Protein 8YV5 (pdb70)

Radius of gyration: 22.37 Å; Cα contacts (8 Å, |Δi|>4): 573; chains: 2; bounding box: 40×61×60 Å

Organism: Geoglobus acetivorans (NCBI:txid565033)

InterPro domains:
  IPR011009 Protein kinase-like domain superfamily [SSF56112] (13-121)

Nearest PDB structures (foldseek):
  3en9-assembly1_A  TM=6.739E-01  e=1.133E-07  Methanocaldococcus jannaschii
  8up5-assembly1_B  TM=6.578E-01  e=1.241E-05  Methanocaldococcus jannaschii
  5gz9-assembly1_A  TM=7.332E-01  e=8.021E-03  Mus musculus
  4z7h-assembly1_A  TM=7.637E-01  e=9.525E-03  Homo sapiens
  5gza-assembly1_A  TM=6.901E-01  e=1.198E-02  Danio rerio

Structure (mmCIF, N/CA/C/O backbone):
data_8YV5
#
_entry.id   8YV5
#
_cell.length_a   146.920
_cell.length_b   146.920
_cell.length_c   146.920
_cell.angle_alpha   90.00
_cell.angle_beta   90.00
_cell.angle_gamma   90.00
#
_symmetry.space_group_name_H-M   'I 21 3'
#
loop_
_entity.id
_entity.type
_entity.pdbx_description
1 polymer 'Putative serine/threonine protein kinase'
2 non-polymer GLYCEROL
3 non-polymer "ADENOSINE-5'-TRIPHOSPHATE"
4 non-polymer 'CHLORIDE ION'
5 water water
#
loop_
_atom_site.group_PDB
_atom_site.id
_atom_site.type_symbol
_atom_site.label_atom_id
_atom_site.label_alt_id
_atom_site.label_comp_id
_atom_site.label_asym_id
_atom_site.label_entity_id
_atom_site.label_seq_id
_atom_site.pdbx_PDB_ins_code
_atom_site.Cartn_x
_atom_site.Cartn_y
_atom_site.Cartn_z
_atom_site.occupancy
_atom_site.B_iso_or_equiv
_atom_site.auth_seq_id
_atom_site.auth_comp_id
_atom_site.auth_asym_id
_atom_site.auth_atom_id
_atom_site.pdbx_PDB_model_num
ATOM 1 N N . GLY A 1 3 ? 32.062 -21.352 3.675 1.00 75.58 3 GLY B N 1
ATOM 2 C CA . GLY A 1 3 ? 32.523 -22.564 4.334 1.00 78.91 3 GLY B CA 1
ATOM 3 C C . GLY A 1 3 ? 31.471 -23.663 4.372 1.00 77.68 3 GLY B C 1
ATOM 4 O O . GLY A 1 3 ? 30.668 -23.740 5.306 1.00 80.90 3 GLY B O 1
ATOM 5 N N . ARG A 1 4 ? 31.451 -24.502 3.341 1.00 67.60 4 ARG B N 1
ATOM 6 C CA . ARG A 1 4 ? 30.448 -25.548 3.199 1.00 54.29 4 ARG B CA 1
ATOM 7 C C . ARG A 1 4 ? 31.019 -26.886 3.682 1.00 46.69 4 ARG B C 1
ATOM 8 O O . ARG A 1 4 ? 32.229 -27.097 3.717 1.00 54.09 4 ARG B O 1
ATOM 16 N N . HIS A 1 5 ? 30.123 -27.796 4.053 1.00 53.25 5 HIS B N 1
ATOM 17 C CA . HIS A 1 5 ? 30.529 -29.099 4.553 1.00 50.85 5 HIS B CA 1
ATOM 18 C C . HIS A 1 5 ? 30.534 -30.178 3.476 1.00 43.80 5 HIS B C 1
ATOM 19 O O . HIS A 1 5 ? 30.951 -31.312 3.746 1.00 37.64 5 HIS B O 1
ATOM 26 N N . SER A 1 6 ? 30.110 -29.852 2.263 1.00 38.44 6 SER B N 1
ATOM 27 C CA . SER A 1 6 ? 29.836 -30.876 1.270 1.00 35.19 6 SER B CA 1
ATOM 28 C C . SER A 1 6 ? 29.893 -30.256 -0.117 1.00 37.66 6 SER B C 1
ATOM 29 O O . SER A 1 6 ? 29.905 -29.037 -0.272 1.00 39.42 6 SER B O 1
ATOM 32 N N . VAL A 1 7 ? 29.953 -31.120 -1.125 1.00 36.45 7 VAL B N 1
ATOM 33 C CA . VAL A 1 7 ? 29.686 -30.753 -2.512 1.00 37.37 7 VAL B CA 1
ATOM 34 C C . VAL A 1 7 ? 28.453 -31.535 -2.937 1.00 39.32 7 VAL B C 1
ATOM 35 O O . VAL A 1 7 ? 28.377 -32.751 -2.693 1.00 32.33 7 VAL B O 1
ATOM 39 N N . VAL A 1 8 ? 27.486 -30.852 -3.559 1.00 30.34 8 VAL B N 1
ATOM 40 C CA . VAL A 1 8 ? 26.282 -31.502 -4.058 1.00 28.07 8 VAL B CA 1
ATOM 41 C C . VAL A 1 8 ? 26.356 -31.520 -5.573 1.00 34.88 8 VAL B C 1
ATOM 42 O O . VAL A 1 8 ? 26.621 -30.489 -6.207 1.00 32.98 8 VAL B O 1
ATOM 46 N N . ARG A 1 9 ? 26.193 -32.702 -6.149 1.00 30.62 9 ARG B N 1
ATOM 47 C CA . ARG A 1 9 ? 26.121 -32.828 -7.598 1.00 31.58 9 ARG B CA 1
ATOM 48 C C . ARG A 1 9 ? 24.807 -33.506 -7.958 1.00 28.78 9 ARG B C 1
ATOM 49 O O . ARG A 1 9 ? 24.103 -34.052 -7.095 1.00 28.93 9 ARG B O 1
ATOM 57 N N . VAL A 1 10 ? 24.456 -33.455 -9.244 1.00 34.45 10 VAL B N 1
ATOM 58 C CA . VAL A 1 10 ? 23.181 -33.985 -9.707 1.00 35.02 10 VAL B CA 1
ATOM 59 C C . VAL A 1 10 ? 23.459 -35.000 -10.811 1.00 37.00 10 VAL B C 1
ATOM 60 O O . VAL A 1 10 ? 24.178 -34.702 -11.771 1.00 32.16 10 VAL B O 1
ATOM 64 N N . GLU A 1 11 ? 22.878 -36.187 -10.679 1.00 30.27 11 GLU B N 1
ATOM 65 C CA . GLU A 1 11 ? 22.912 -37.224 -11.712 1.00 39.80 11 GLU B CA 1
ATOM 66 C C . GLU A 1 11 ? 21.483 -37.714 -11.896 1.00 35.43 11 GLU B C 1
ATOM 67 O O . GLU A 1 11 ? 20.860 -38.144 -10.933 1.00 36.26 11 GLU B O 1
ATOM 73 N N . GLY A 1 12 ? 20.932 -37.550 -13.086 1.00 37.42 12 GLY B N 1
ATOM 74 C CA . GLY A 1 12 ? 19.537 -37.926 -13.292 1.00 41.99 12 GLY B CA 1
ATOM 75 C C . GLY A 1 12 ? 18.610 -37.132 -12.389 1.00 36.18 12 GLY B C 1
ATOM 76 O O . GLY A 1 12 ? 18.709 -35.903 -12.285 1.00 38.00 12 GLY B O 1
ATOM 77 N N . ASP A 1 13 ? 17.704 -37.819 -11.699 1.00 34.03 13 ASP B N 1
ATOM 78 C CA . ASP A 1 13 ? 16.809 -37.144 -10.759 1.00 32.94 13 ASP B CA 1
ATOM 79 C C . ASP A 1 13 ? 17.308 -37.171 -9.322 1.00 36.67 13 ASP B C 1
ATOM 80 O O . ASP A 1 13 ? 16.509 -36.993 -8.393 1.00 34.54 13 ASP B O 1
ATOM 85 N N . ARG A 1 14 ? 18.607 -37.392 -9.108 1.00 30.81 14 ARG B N 1
ATOM 86 C CA . ARG A 1 14 ? 19.145 -37.530 -7.769 1.00 29.57 14 ARG B CA 1
ATOM 87 C C . ARG A 1 14 ? 20.096 -36.399 -7.415 1.00 31.20 14 ARG B C 1
ATOM 88 O O . ARG A 1 14 ? 20.972 -36.035 -8.202 1.00 30.99 14 ARG B O 1
ATOM 96 N N . ALA A 1 15 ? 19.959 -35.892 -6.194 1.00 28.19 15 ALA B N 1
ATOM 97 C CA . ALA A 1 15 ? 20.978 -35.019 -5.639 1.00 29.83 15 ALA B CA 1
ATOM 98 C C . ALA A 1 15 ? 21.924 -35.923 -4.858 1.00 28.46 15 ALA B C 1
ATOM 99 O O . ALA A 1 15 ? 21.477 -36.737 -4.038 1.00 29.33 15 ALA B O 1
ATOM 101 N N . ILE A 1 16 ? 23.208 -35.795 -5.114 1.00 31.10 16 ILE B N 1
ATOM 102 C CA . ILE A 1 16 ? 24.212 -36.599 -4.429 1.00 27.82 16 ILE B CA 1
ATOM 103 C C . ILE A 1 16 ? 25.062 -35.640 -3.620 1.00 30.42 16 ILE B C 1
ATOM 104 O O . ILE A 1 16 ? 25.826 -34.860 -4.192 1.00 28.31 16 ILE B O 1
ATOM 109 N N . LYS A 1 17 ? 24.969 -35.735 -2.295 1.00 29.33 17 LYS B N 1
ATOM 110 C CA . LYS A 1 17 ? 25.683 -34.844 -1.396 1.00 27.32 17 LYS B CA 1
ATOM 111 C C . LYS A 1 17 ? 26.891 -35.584 -0.852 1.00 33.01 17 LYS B C 1
ATOM 112 O O . LYS A 1 17 ? 26.727 -36.600 -0.173 1.00 30.19 17 LYS B O 1
ATOM 118 N N . GLN A 1 18 ? 28.102 -35.096 -1.176 1.00 30.77 18 GLN B N 1
ATOM 119 C CA . GLN A 1 18 ? 29.335 -35.745 -0.735 1.00 31.39 18 GLN B CA 1
ATOM 120 C C . G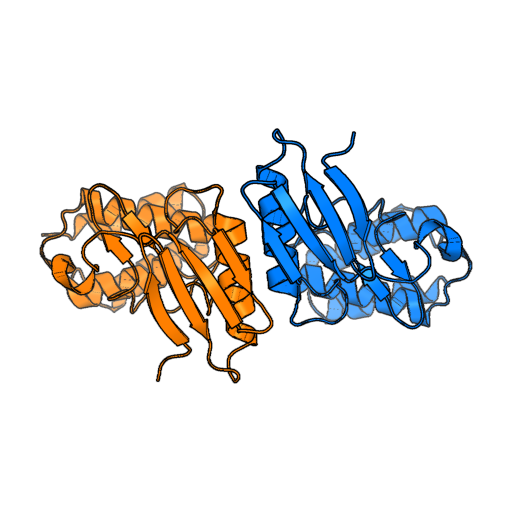LN A 1 18 ? 30.027 -34.862 0.302 1.00 32.23 18 GLN B C 1
ATOM 121 O O . GLN A 1 18 ? 30.569 -33.800 -0.042 1.00 33.01 18 GLN B O 1
ATOM 127 N N . PHE A 1 19 ? 30.094 -35.340 1.548 1.00 33.61 19 PHE B N 1
ATOM 128 C CA . PHE A 1 19 ? 30.699 -34.567 2.635 1.00 33.22 19 PHE B CA 1
ATOM 129 C C . PHE A 1 19 ? 32.221 -34.606 2.575 1.00 41.19 19 PHE B C 1
ATOM 130 O O . PHE A 1 19 ? 32.830 -35.631 2.243 1.00 35.00 19 PHE B O 1
ATOM 138 N N . PHE A 1 20 ? 32.846 -33.482 2.908 1.00 34.14 20 PHE B N 1
ATOM 139 C CA . PHE A 1 20 ? 34.291 -33.492 3.060 1.00 38.42 20 PHE B CA 1
ATOM 140 C C . PHE A 1 20 ? 34.656 -34.381 4.240 1.00 38.95 20 PHE B C 1
ATOM 141 O O . PHE A 1 20 ? 33.843 -34.565 5.153 1.00 36.11 20 PHE B O 1
ATOM 149 N N . PRO A 1 21 ? 35.848 -34.983 4.213 1.00 42.28 21 PRO B N 1
ATOM 150 C CA . PRO A 1 21 ? 36.221 -35.953 5.258 1.00 39.67 21 PRO B CA 1
ATOM 151 C C . PRO A 1 21 ? 36.219 -35.378 6.668 1.00 40.92 21 PRO B C 1
ATOM 152 O O . PRO A 1 21 ? 35.977 -36.125 7.624 1.00 42.02 21 PRO B O 1
ATOM 156 N N . ALA A 1 22 ? 36.458 -34.073 6.829 1.00 43.68 22 ALA B N 1
ATOM 157 C CA . ALA A 1 22 ? 36.405 -33.474 8.159 1.00 42.82 22 ALA B CA 1
ATOM 158 C C . ALA A 1 22 ? 34.993 -33.454 8.726 1.00 46.71 22 ALA B C 1
ATOM 159 O O . ALA A 1 22 ? 34.840 -33.194 9.928 1.00 38.03 22 ALA B O 1
ATOM 161 N N . TYR A 1 23 ? 33.965 -33.726 7.908 1.00 34.51 23 TYR B N 1
ATOM 162 C CA . TYR A 1 23 ? 32.582 -33.632 8.366 1.00 36.77 23 TYR B CA 1
ATOM 163 C C . TYR A 1 23 ? 31.848 -34.964 8.294 1.00 34.30 23 TYR B C 1
ATOM 164 O O . TYR A 1 23 ? 30.623 -35.015 8.111 1.00 34.10 23 TYR B O 1
ATOM 173 N N . ARG A 1 24 ? 32.573 -36.050 8.543 1.00 33.53 24 ARG B N 1
ATOM 174 C CA . ARG A 1 24 ? 31.939 -37.352 8.717 1.00 34.76 24 ARG B CA 1
ATOM 175 C C . ARG A 1 24 ? 30.845 -37.302 9.770 1.00 34.97 24 ARG B C 1
ATOM 176 O O . ARG A 1 24 ? 29.830 -37.988 9.649 1.00 32.79 24 ARG B O 1
ATOM 184 N N . TYR A 1 25 ? 31.058 -36.530 10.837 1.00 32.72 25 TYR B N 1
ATOM 185 C CA . TYR A 1 25 ? 30.049 -36.410 11.887 1.00 36.96 25 TYR B CA 1
ATOM 186 C C . TYR A 1 25 ? 28.724 -35.938 11.309 1.00 41.48 25 TYR B C 1
ATOM 187 O O . TYR A 1 25 ? 27.648 -36.434 11.666 1.00 37.54 25 TYR B O 1
ATOM 196 N N . ASN A 1 26 ? 28.784 -34.957 10.415 1.00 36.40 26 ASN B N 1
ATOM 197 C CA . ASN A 1 26 ? 27.585 -34.372 9.842 1.00 32.31 26 ASN B CA 1
ATOM 198 C C . ASN A 1 26 ? 26.953 -35.262 8.794 1.00 34.70 26 ASN B C 1
ATOM 199 O O . ASN A 1 26 ? 25.721 -35.224 8.595 1.00 33.10 26 ASN B O 1
ATOM 204 N N . PHE A 1 27 ? 27.782 -36.014 8.073 1.00 30.44 27 PHE B N 1
ATOM 205 C CA . PHE A 1 27 ? 27.239 -37.020 7.169 1.00 33.63 27 PHE B CA 1
ATOM 206 C C . PHE A 1 27 ? 26.202 -37.876 7.887 1.00 28.65 27 PHE B C 1
ATOM 207 O O . PHE A 1 27 ? 25.106 -38.112 7.377 1.00 28.21 27 PHE B O 1
ATOM 215 N N . TRP A 1 28 ? 26.552 -38.388 9.071 1.00 29.18 28 TRP B N 1
ATOM 216 C CA . TRP A 1 28 ? 25.648 -39.290 9.787 1.00 28.81 28 TRP B CA 1
ATOM 217 C C . TRP A 1 28 ? 24.401 -38.585 10.297 1.00 27.69 28 TRP B C 1
ATOM 218 O O . TRP A 1 28 ? 23.344 -39.205 10.399 1.00 31.47 28 TRP B O 1
ATOM 229 N N . LYS A 1 29 ? 24.498 -37.316 10.657 1.00 30.07 29 LYS B N 1
ATOM 230 C CA . LYS A 1 29 ? 23.275 -36.633 11.097 1.00 35.13 29 LYS B CA 1
ATOM 231 C C . LYS A 1 29 ? 22.349 -36.361 9.915 1.00 35.04 29 LYS B C 1
ATOM 232 O O . LYS A 1 29 ? 21.111 -36.489 10.030 1.00 35.27 29 LYS B O 1
ATOM 238 N N . GLU A 1 30 ? 22.917 -35.991 8.761 1.00 30.13 30 GLU B N 1
ATOM 239 C CA . GLU A 1 30 ? 22.094 -35.875 7.557 1.00 28.41 30 GLU B CA 1
ATOM 240 C C . GLU A 1 30 ? 21.371 -37.188 7.251 1.00 30.75 30 GLU B C 1
ATOM 241 O O . GLU A 1 30 ? 20.141 -37.215 7.105 1.00 28.18 30 GLU B O 1
ATOM 247 N N . ALA A 1 31 ? 22.125 -38.287 7.178 1.00 29.14 31 ALA B N 1
ATOM 248 C CA . ALA A 1 31 ? 21.542 -39.612 6.945 1.00 31.22 31 ALA B CA 1
ATOM 249 C C . ALA A 1 31 ? 20.488 -39.956 7.983 1.00 32.71 31 ALA B C 1
ATOM 250 O O . ALA A 1 31 ? 19.397 -40.442 7.639 1.00 29.89 31 ALA B O 1
ATOM 252 N N . GLY A 1 32 ? 20.802 -39.723 9.263 1.00 27.72 32 GLY B N 1
ATOM 253 C CA . GLY A 1 32 ? 19.886 -40.118 10.327 1.00 29.70 32 GLY B CA 1
ATOM 254 C C . GLY A 1 32 ? 18.566 -39.357 10.288 1.00 33.36 32 GLY B C 1
ATOM 255 O O . GLY A 1 32 ? 17.483 -39.950 10.380 1.00 30.32 32 GLY B O 1
ATOM 256 N N . PHE A 1 33 ? 18.633 -38.027 10.206 1.00 31.73 33 PHE B N 1
ATOM 257 C CA . PHE A 1 33 ? 17.392 -37.251 10.283 1.00 33.40 33 PHE B CA 1
ATOM 258 C C . PHE A 1 33 ? 16.566 -37.384 9.008 1.00 28.73 33 PHE B C 1
ATOM 259 O O . PHE A 1 33 ? 15.331 -37.414 9.072 1.00 31.33 33 PHE B O 1
ATOM 267 N N . LEU A 1 34 ? 17.213 -37.466 7.835 1.00 25.82 34 LEU B N 1
ATOM 268 C CA . LEU A 1 34 ? 16.430 -37.764 6.632 1.00 27.26 34 LEU B CA 1
ATOM 269 C C . LEU A 1 34 ? 15.705 -39.099 6.789 1.00 28.01 34 LEU B C 1
ATOM 270 O O . LEU A 1 34 ? 14.539 -39.232 6.409 1.00 28.58 34 LEU B O 1
ATOM 275 N N . SER A 1 35 ? 16.389 -40.114 7.321 1.00 31.03 35 SER B N 1
ATOM 276 C CA . SER A 1 35 ? 15.741 -41.412 7.529 1.00 28.18 35 SER B CA 1
ATOM 277 C C . SER A 1 35 ? 14.542 -41.290 8.457 1.00 27.72 35 SER B C 1
ATOM 278 O O . SER A 1 35 ? 13.468 -41.856 8.186 1.00 31.30 35 SER B O 1
ATOM 281 N N . LEU A 1 36 ? 14.716 -40.584 9.578 1.00 25.82 36 LEU B N 1
ATOM 282 C CA . LEU A 1 36 ? 13.638 -40.491 10.559 1.00 29.73 36 LEU B CA 1
ATOM 283 C C . LEU A 1 36 ? 12.472 -39.676 10.034 1.00 30.40 36 LEU B C 1
ATOM 284 O O . LEU A 1 36 ? 11.384 -39.725 10.619 1.00 35.73 36 LEU B O 1
ATOM 289 N N . LEU A 1 37 ? 12.671 -38.932 8.965 1.00 27.66 37 LEU B N 1
ATOM 290 C CA . LEU A 1 37 ? 11.619 -38.071 8.428 1.00 27.16 37 LEU B CA 1
ATOM 291 C C . LEU A 1 37 ? 10.983 -38.623 7.157 1.00 29.99 37 LEU B C 1
ATOM 292 O O . LEU A 1 37 ? 10.063 -37.977 6.605 1.00 32.82 37 LEU B O 1
ATOM 297 N N . GLN A 1 38 ? 11.402 -39.811 6.694 1.00 27.35 38 GLN B N 1
ATOM 298 C CA . GLN A 1 38 ? 10.837 -40.386 5.472 1.00 28.64 38 GLN B CA 1
ATOM 299 C C . GLN A 1 38 ? 9.344 -40.650 5.597 1.00 34.07 38 GLN B C 1
ATOM 300 O O . GLN A 1 38 ? 8.638 -40.712 4.572 1.00 29.88 38 GLN B O 1
ATOM 306 N N . GLU A 1 39 ? 8.834 -40.813 6.817 1.00 31.65 39 GLU B N 1
ATOM 307 C CA . GLU A 1 39 ? 7.390 -40.987 6.910 1.00 34.82 39 GLU B CA 1
ATOM 308 C C . GLU A 1 39 ? 6.621 -39.711 6.595 1.00 38.14 39 GLU B C 1
ATOM 309 O O . GLU A 1 39 ? 5.404 -39.785 6.455 1.00 36.53 39 GLU B O 1
ATOM 315 N N . PHE A 1 40 ? 7.286 -38.560 6.449 1.00 31.01 40 PHE B N 1
ATOM 316 C CA . PHE A 1 40 ? 6.620 -37.304 6.145 1.00 35.25 40 PHE B CA 1
ATOM 317 C C . PHE A 1 40 ? 6.944 -36.838 4.734 1.00 33.53 40 PHE B C 1
ATOM 318 O O . PHE A 1 40 ? 7.915 -37.271 4.121 1.00 33.50 40 PHE B O 1
ATOM 326 N N . ASP A 1 41 ? 6.133 -35.936 4.204 1.00 33.23 41 ASP B N 1
ATOM 327 C CA . ASP A 1 41 ? 6.322 -35.572 2.803 1.00 35.05 41 ASP B CA 1
ATOM 328 C C . ASP A 1 41 ? 7.176 -34.327 2.592 1.00 37.23 41 ASP B C 1
ATOM 329 O O . ASP A 1 41 ? 7.405 -33.930 1.437 1.00 35.16 41 ASP B O 1
ATOM 334 N N . PHE A 1 42 ? 7.707 -33.733 3.647 1.00 32.19 42 PHE B N 1
ATOM 335 C CA . PHE A 1 42 ? 8.431 -32.476 3.524 1.00 31.28 42 PHE B CA 1
ATOM 336 C C . PHE A 1 42 ? 9.959 -32.645 3.561 1.00 30.42 42 PHE B C 1
ATOM 337 O O . PHE A 1 42 ? 10.669 -31.652 3.752 1.00 29.51 42 PHE B O 1
ATOM 345 N N . VAL A 1 43 ? 10.488 -33.852 3.297 1.00 28.98 43 VAL B N 1
ATOM 346 C CA . VAL A 1 43 ? 11.931 -34.030 3.101 1.00 23.67 43 VAL B CA 1
ATOM 347 C C . VAL A 1 43 ? 12.147 -34.827 1.818 1.00 27.00 43 VAL B C 1
ATOM 348 O O . VAL A 1 43 ? 11.244 -35.548 1.360 1.00 26.50 43 VAL B O 1
ATOM 352 N N . PRO A 1 44 ? 13.337 -34.740 1.209 1.00 23.74 44 PRO B N 1
ATOM 353 C CA . PRO A 1 44 ? 13.621 -35.603 0.040 1.00 24.66 44 PRO B CA 1
ATOM 354 C C . PRO A 1 44 ? 13.556 -37.081 0.384 1.00 28.94 44 PRO B C 1
ATOM 355 O O . PRO A 1 44 ? 13.874 -37.482 1.501 1.00 27.99 44 PRO B O 1
ATOM 359 N N . ARG A 1 45 ? 13.131 -37.896 -0.588 1.00 31.04 45 ARG B N 1
ATOM 360 C CA . ARG A 1 45 ? 13.274 -39.349 -0.441 1.00 29.68 45 ARG B CA 1
ATOM 361 C C . ARG A 1 45 ? 14.761 -39.665 -0.337 1.00 29.00 45 ARG B C 1
ATOM 362 O O . ARG A 1 45 ? 15.574 -39.140 -1.094 1.00 28.28 45 ARG B O 1
ATOM 370 N N . LEU A 1 46 ? 15.126 -40.553 0.590 1.00 25.15 46 LEU B N 1
ATOM 371 C CA . LEU A 1 46 ? 16.509 -40.979 0.748 1.00 27.25 46 LEU B CA 1
ATOM 372 C C . LEU A 1 46 ? 16.685 -42.293 -0.008 1.00 28.80 46 LEU B C 1
ATOM 373 O O . LEU A 1 46 ? 15.869 -43.203 0.146 1.00 27.72 46 LEU B O 1
ATOM 378 N N . TYR A 1 47 ? 17.700 -42.368 -0.869 1.00 27.51 47 TYR B N 1
ATOM 379 C CA . TYR A 1 47 ? 17.901 -43.553 -1.702 1.00 28.17 47 TYR B CA 1
ATOM 380 C C . TYR A 1 47 ? 19.061 -44.424 -1.254 1.00 31.94 47 TYR B C 1
ATOM 381 O O . TYR A 1 47 ? 18.967 -45.656 -1.330 1.00 30.53 47 TYR B O 1
ATOM 390 N N . SER A 1 48 ? 20.171 -43.823 -0.852 1.00 28.80 48 SER B N 1
ATOM 391 C CA . SER A 1 48 ? 21.322 -44.654 -0.497 1.00 29.17 48 SER B CA 1
ATOM 392 C C . SER A 1 48 ? 22.302 -43.832 0.302 1.00 34.68 48 SER B C 1
ATOM 393 O O . SER A 1 48 ? 22.331 -42.600 0.211 1.00 31.59 48 SER B O 1
ATOM 396 N N . ILE A 1 49 ? 23.093 -44.529 1.119 1.00 29.95 49 ILE B N 1
ATOM 397 C CA . ILE A 1 49 ? 24.218 -43.917 1.789 1.00 31.37 49 ILE B CA 1
ATOM 398 C C . ILE A 1 49 ? 25.471 -44.721 1.444 1.00 43.31 49 ILE B C 1
A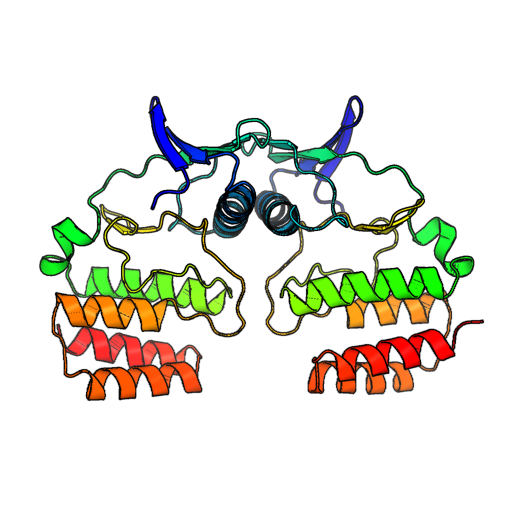TOM 399 O O . ILE A 1 49 ? 25.410 -45.920 1.154 1.00 40.05 49 ILE B O 1
ATOM 404 N N . ASN A 1 50 ? 26.606 -44.037 1.401 1.00 33.98 50 ASN B N 1
ATOM 405 C CA . ASN A 1 50 ? 27.879 -44.700 1.144 1.00 32.63 50 ASN B CA 1
ATOM 406 C C . ASN A 1 50 ? 28.837 -44.095 2.145 1.00 30.57 50 ASN B C 1
ATOM 407 O O . ASN A 1 50 ? 29.428 -43.036 1.902 1.00 35.44 50 ASN B O 1
ATOM 412 N N . PRO A 1 51 ? 29.005 -44.737 3.299 1.00 34.41 51 PRO B N 1
ATOM 413 C CA . PRO A 1 51 ? 29.897 -44.186 4.333 1.00 27.23 51 PRO B CA 1
ATOM 414 C C . PRO A 1 51 ? 31.357 -44.085 3.904 1.00 31.43 51 PRO B C 1
ATOM 415 O O . PRO A 1 51 ? 32.070 -43.207 4.407 1.00 35.67 51 PRO B O 1
ATOM 419 N N . GLU A 1 52 ? 31.844 -44.964 3.019 1.00 32.51 52 GLU B N 1
ATOM 420 C CA . GLU A 1 52 ? 33.242 -44.869 2.607 1.00 33.25 52 GLU B CA 1
ATOM 421 C C . GLU A 1 52 ? 33.474 -43.594 1.798 1.00 39.73 52 GLU B C 1
ATOM 422 O O . GLU A 1 52 ? 34.522 -42.946 1.929 1.00 40.24 52 GLU B O 1
ATOM 425 N N . LYS A 1 53 ? 32.494 -43.205 0.988 1.00 34.50 53 LYS B N 1
ATOM 426 C CA . LYS A 1 53 ? 32.581 -41.983 0.205 1.00 36.44 53 LYS B CA 1
ATOM 427 C C . LYS A 1 53 ? 31.947 -40.767 0.885 1.00 34.59 53 LYS B C 1
ATOM 428 O O . LYS A 1 53 ? 31.996 -39.672 0.311 1.00 39.57 53 LYS B O 1
ATOM 434 N N . LEU A 1 54 ? 31.372 -40.927 2.072 1.00 30.52 54 LEU B N 1
ATOM 435 C CA . LEU A 1 54 ? 30.568 -39.897 2.741 1.00 25.41 54 LEU B CA 1
ATOM 436 C C . LEU A 1 54 ? 29.540 -39.276 1.782 1.00 31.86 54 LEU B C 1
ATOM 437 O O . LEU A 1 54 ? 29.308 -38.058 1.779 1.00 32.29 54 LEU B O 1
ATOM 442 N N . GLU A 1 55 ? 28.856 -40.137 1.027 1.00 29.63 55 GLU B N 1
ATOM 443 C CA . GLU A 1 55 ? 27.851 -39.722 0.043 1.00 32.25 55 GLU B CA 1
ATOM 444 C C . GLU A 1 55 ? 26.446 -40.125 0.441 1.00 31.34 55 GLU B C 1
ATOM 445 O O . GLU A 1 55 ? 26.200 -41.282 0.803 1.00 28.79 55 GLU B O 1
ATOM 451 N N . ILE A 1 56 ? 25.514 -39.188 0.301 1.00 30.69 56 ILE B N 1
ATOM 452 C CA . ILE A 1 56 ? 24.085 -39.456 0.445 1.00 27.48 56 ILE B CA 1
ATOM 453 C C . ILE A 1 56 ? 23.411 -39.197 -0.894 1.00 30.43 56 ILE B C 1
ATOM 454 O O . ILE A 1 56 ? 23.624 -38.136 -1.491 1.00 28.33 56 ILE B O 1
ATOM 459 N N . GLU A 1 57 ? 22.655 -40.183 -1.400 1.00 26.61 57 GLU B N 1
ATOM 460 C CA . GLU A 1 57 ? 21.891 -39.998 -2.640 1.00 27.43 57 GLU B CA 1
ATOM 461 C C . GLU A 1 57 ? 20.419 -39.852 -2.279 1.00 28.29 57 GLU B C 1
ATOM 462 O O . GLU A 1 57 ? 19.865 -40.652 -1.493 1.00 27.22 57 GLU B O 1
ATOM 468 N N . MET A 1 58 ? 19.802 -38.796 -2.786 1.00 27.98 58 MET B N 1
ATOM 469 C CA . MET A 1 58 ? 18.440 -38.497 -2.395 1.00 27.17 58 MET B CA 1
ATOM 470 C C . MET A 1 58 ? 17.699 -37.883 -3.580 1.00 29.43 58 MET B C 1
ATOM 471 O O . MET A 1 58 ? 18.274 -37.553 -4.605 1.00 27.02 58 MET B O 1
ATOM 476 N N . GLU A 1 59 ? 16.403 -37.712 -3.388 1.00 27.20 59 GLU B N 1
ATOM 477 C CA . GLU A 1 59 ? 15.572 -37.080 -4.404 1.00 25.71 59 GLU B CA 1
ATOM 478 C C . GLU A 1 59 ? 16.001 -35.635 -4.643 1.00 28.84 59 GLU B C 1
ATOM 479 O O . GLU A 1 59 ? 16.137 -34.855 -3.699 1.00 28.44 59 GLU B O 1
ATOM 485 N N . PHE A 1 60 ? 16.184 -35.267 -5.918 1.00 26.74 60 PHE B N 1
ATOM 486 C CA . PHE A 1 60 ? 16.310 -33.853 -6.269 1.00 29.60 60 PHE B CA 1
ATOM 487 C C . PHE A 1 60 ? 14.944 -33.162 -6.194 1.00 29.62 60 PHE B C 1
ATOM 488 O O . PHE A 1 60 ? 13.967 -33.567 -6.863 1.00 28.49 60 PHE B O 1
ATOM 496 N N . ILE A 1 61 ? 14.886 -32.086 -5.424 1.00 27.19 61 ILE B N 1
ATOM 497 C CA . ILE A 1 61 ? 13.642 -31.341 -5.251 1.00 26.74 61 ILE B CA 1
ATOM 498 C C . ILE A 1 61 ? 13.628 -30.199 -6.257 1.00 28.36 61 ILE B C 1
ATOM 499 O O . ILE A 1 61 ? 14.459 -29.293 -6.187 1.00 27.92 61 ILE B O 1
ATOM 504 N N . GLU A 1 62 ? 12.664 -30.233 -7.173 1.00 30.57 62 GLU B N 1
ATOM 505 C CA . GLU A 1 62 ? 12.435 -29.144 -8.118 1.00 29.34 62 GLU B CA 1
ATOM 506 C C . GLU A 1 62 ? 11.638 -28.048 -7.425 1.00 30.70 62 GLU B C 1
ATOM 507 O O . GLU A 1 62 ? 10.600 -28.323 -6.831 1.00 29.26 62 GLU B O 1
ATOM 513 N N . GLY A 1 63 ? 12.092 -26.804 -7.520 1.00 29.00 63 GLY B N 1
ATOM 514 C CA . GLY A 1 63 ? 11.340 -25.715 -6.927 1.00 29.40 63 GLY B CA 1
ATOM 515 C C . GLY A 1 63 ? 12.178 -24.450 -6.925 1.00 33.15 63 GLY B C 1
ATOM 516 O O . GLY A 1 63 ? 13.196 -24.366 -7.610 1.00 30.83 63 GLY B O 1
ATOM 517 N N . ARG A 1 64 ? 11.703 -23.455 -6.188 1.00 28.52 64 ARG B N 1
ATOM 518 C CA . ARG A 1 64 ? 12.457 -22.217 -6.018 1.00 31.87 64 ARG B CA 1
ATOM 519 C C . ARG A 1 64 ? 12.846 -22.124 -4.554 1.00 29.52 64 ARG B C 1
ATOM 520 O O . ARG A 1 64 ? 12.017 -22.443 -3.686 1.00 30.15 64 ARG B O 1
ATOM 528 N N . PRO A 1 65 ? 14.083 -21.755 -4.245 1.00 31.16 65 PRO B N 1
ATOM 529 C CA . PRO A 1 65 ? 14.476 -21.617 -2.841 1.00 31.31 65 PRO B CA 1
ATOM 530 C C . PRO A 1 65 ? 13.811 -20.378 -2.262 1.00 31.86 65 PRO B C 1
ATOM 531 O O . PRO A 1 65 ? 13.547 -19.398 -2.966 1.00 30.98 65 PRO B O 1
ATOM 535 N N . ILE A 1 66 ? 13.517 -20.438 -0.960 1.00 29.98 66 ILE B N 1
ATOM 536 C CA . ILE A 1 66 ? 12.704 -19.391 -0.343 1.00 32.46 66 ILE B CA 1
ATOM 537 C C . ILE A 1 66 ? 13.336 -18.020 -0.510 1.00 33.25 66 ILE B C 1
ATOM 538 O O . ILE A 1 66 ? 12.620 -17.016 -0.677 1.00 33.08 66 ILE B O 1
ATOM 543 N N . LYS A 1 67 ? 14.681 -17.945 -0.523 1.00 33.50 67 LYS B N 1
ATOM 544 C CA . LYS A 1 67 ? 15.330 -16.634 -0.634 1.00 31.87 67 LYS B CA 1
ATOM 545 C C . LYS A 1 67 ? 14.904 -15.920 -1.905 1.00 41.65 67 LYS B C 1
ATOM 546 O O . LYS A 1 67 ? 14.917 -14.681 -1.967 1.00 37.67 67 LYS B O 1
ATOM 552 N N . ASP A 1 68 ? 14.521 -16.686 -2.928 1.00 37.02 68 ASP B N 1
ATOM 553 C CA . ASP A 1 68 ? 14.161 -16.122 -4.214 1.00 34.48 68 ASP B CA 1
ATOM 554 C C . ASP A 1 68 ? 12.708 -15.702 -4.281 1.00 40.41 68 ASP B C 1
ATOM 555 O O . ASP A 1 68 ? 12.333 -15.050 -5.261 1.00 36.53 68 ASP B O 1
ATOM 560 N N . VAL A 1 69 ? 11.861 -16.090 -3.311 1.00 32.91 69 VAL B N 1
ATOM 561 C CA . VAL A 1 69 ? 10.436 -15.763 -3.440 1.00 32.39 69 VAL B CA 1
ATOM 562 C C . VAL A 1 69 ? 9.805 -15.246 -2.154 1.00 36.49 69 VAL B C 1
ATOM 563 O O . VAL A 1 69 ? 8.607 -14.968 -2.135 1.00 38.45 69 VAL B O 1
ATOM 567 N N . ILE A 1 70 ? 10.597 -15.046 -1.095 1.00 39.58 70 ILE B N 1
ATOM 568 C CA . ILE A 1 70 ? 10.023 -14.794 0.236 1.00 38.27 70 ILE B CA 1
ATOM 569 C C . ILE A 1 70 ? 9.086 -13.592 0.260 1.00 45.64 70 ILE B C 1
ATOM 570 O O . ILE A 1 70 ? 8.032 -13.630 0.914 1.00 39.64 70 ILE B O 1
ATOM 575 N N . ASN A 1 71 ? 9.439 -12.507 -0.430 1.00 42.36 71 ASN B N 1
ATOM 576 C CA . ASN A 1 71 ? 8.632 -11.296 -0.307 1.00 41.87 71 ASN B CA 1
ATOM 577 C C . ASN A 1 71 ? 7.324 -11.399 -1.064 1.00 43.96 71 ASN B C 1
ATOM 578 O O . ASN A 1 71 ? 6.452 -10.538 -0.871 1.00 48.61 71 ASN B O 1
ATOM 583 N N . GLU A 1 72 ? 7.184 -12.398 -1.948 1.00 37.79 72 GLU B N 1
ATOM 584 C CA . GLU A 1 72 ? 5.973 -12.635 -2.734 1.00 38.76 72 GLU B CA 1
ATOM 585 C C . GLU A 1 72 ? 5.102 -13.767 -2.190 1.00 45.99 72 GLU B C 1
ATOM 586 O O . GLU A 1 72 ? 4.059 -14.057 -2.781 1.00 36.62 72 GLU B O 1
ATOM 592 N N . LEU A 1 73 ? 5.546 -14.480 -1.154 1.00 38.26 73 LEU B N 1
ATOM 593 C CA . LEU A 1 73 ? 4.809 -15.636 -0.653 1.00 37.06 73 LEU B CA 1
ATOM 594 C C . LEU A 1 73 ? 3.549 -15.163 0.056 1.00 34.13 73 LEU B C 1
ATOM 595 O O . LEU A 1 73 ? 3.598 -14.216 0.848 1.00 38.48 73 LEU B O 1
ATOM 600 N N . ASN A 1 74 ? 2.426 -15.830 -0.214 1.00 32.83 74 ASN B N 1
ATOM 601 C CA . ASN A 1 74 ? 1.185 -15.449 0.446 1.00 39.10 74 ASN B CA 1
ATOM 602 C C . ASN A 1 74 ? 1.099 -16.060 1.845 1.00 36.66 74 ASN B C 1
ATOM 603 O O . ASN A 1 74 ? 1.913 -16.908 2.248 1.00 31.81 74 ASN B O 1
ATOM 608 N N . SER A 1 75 ? 0.134 -15.571 2.621 1.00 36.03 75 SER B N 1
ATOM 609 C CA . SER A 1 75 ? 0.033 -15.995 4.021 1.00 38.92 75 SER B CA 1
ATOM 610 C C . SER A 1 75 ? -0.330 -17.469 4.159 1.00 34.73 75 SER B C 1
ATOM 611 O O . SER A 1 75 ? 0.115 -18.120 5.109 1.00 31.50 75 SER B O 1
ATOM 614 N N . GLU A 1 76 ? -1.142 -18.016 3.250 1.00 31.97 76 GLU B N 1
ATOM 615 C CA . GLU A 1 76 ? -1.391 -19.464 3.264 1.00 31.57 76 GLU B CA 1
ATOM 616 C C . GLU A 1 76 ? -0.092 -20.252 3.134 1.00 32.61 76 GLU B C 1
ATOM 617 O O . GLU A 1 76 ? 0.090 -21.312 3.771 1.00 28.04 76 GLU B O 1
ATOM 623 N N . THR A 1 77 ? 0.786 -19.811 2.239 1.00 30.56 77 THR B N 1
ATOM 624 C CA . THR A 1 77 ? 2.046 -20.542 2.044 1.00 31.36 77 THR B CA 1
ATOM 625 C C . THR A 1 77 ? 2.968 -20.370 3.242 1.00 32.27 77 THR B C 1
ATOM 626 O O . THR A 1 77 ? 3.586 -21.340 3.702 1.00 31.47 77 THR B O 1
ATOM 630 N N . ILE A 1 78 ? 3.056 -19.157 3.788 1.00 30.46 78 ILE B N 1
ATOM 631 C CA . ILE A 1 78 ? 3.835 -18.981 5.013 1.00 31.72 78 ILE B CA 1
ATOM 632 C C . ILE A 1 78 ? 3.304 -19.882 6.115 1.00 30.15 78 ILE B C 1
ATOM 633 O O . ILE A 1 78 ? 4.078 -20.523 6.835 1.00 30.81 78 ILE B O 1
ATOM 638 N N . GLY A 1 79 ? 1.981 -19.958 6.250 1.00 31.05 79 GLY B N 1
ATOM 639 C CA . GLY A 1 79 ? 1.394 -20.800 7.294 1.00 33.03 79 GLY B CA 1
ATOM 640 C C . GLY A 1 79 ? 1.718 -22.275 7.124 1.00 33.07 79 GLY B C 1
ATOM 641 O O . GLY A 1 79 ? 1.959 -22.985 8.109 1.00 31.81 79 GLY B O 1
ATOM 642 N N . ARG A 1 80 ? 1.770 -22.752 5.878 1.00 31.77 80 ARG B N 1
ATOM 643 C CA . ARG A 1 80 ? 2.224 -24.129 5.651 1.00 32.16 80 ARG B CA 1
ATOM 644 C C . ARG A 1 80 ? 3.665 -24.315 6.096 1.00 35.64 80 ARG B C 1
ATOM 645 O O . ARG A 1 80 ? 4.045 -25.392 6.573 1.00 33.51 80 ARG B O 1
ATOM 653 N N . ILE A 1 81 ? 4.506 -23.299 5.893 1.00 30.23 81 ILE B N 1
ATOM 654 C CA . ILE A 1 81 ? 5.896 -23.442 6.329 1.00 34.52 81 ILE B CA 1
ATOM 655 C C . ILE A 1 81 ? 5.958 -23.450 7.843 1.00 35.09 81 ILE B C 1
ATOM 656 O O . ILE A 1 81 ? 6.688 -24.254 8.449 1.00 34.52 81 ILE B O 1
ATOM 661 N N . LEU A 1 82 ? 5.175 -22.565 8.484 1.00 29.88 82 LEU B N 1
ATOM 662 C CA . LEU A 1 82 ? 5.118 -22.567 9.938 1.00 29.49 82 LEU B CA 1
ATOM 663 C C . LEU A 1 82 ? 4.678 -23.931 10.458 1.00 32.34 82 LEU B C 1
ATOM 664 O O . LEU A 1 82 ? 5.226 -24.428 11.452 1.00 32.80 82 LEU B O 1
ATOM 669 N N . ASP A 1 83 ? 3.691 -24.557 9.781 1.00 33.31 83 ASP B N 1
ATOM 670 C CA . ASP A 1 83 ? 3.203 -25.875 10.193 1.00 35.88 83 ASP B CA 1
ATOM 671 C C . ASP A 1 83 ? 4.312 -26.922 10.123 1.00 38.18 83 ASP B C 1
ATOM 672 O O . ASP A 1 83 ? 4.394 -27.811 10.988 1.00 32.32 83 ASP B O 1
ATOM 677 N N . ILE A 1 84 ? 5.173 -26.835 9.103 1.00 33.74 84 ILE B N 1
ATOM 678 C CA . ILE A 1 84 ? 6.276 -27.797 9.019 1.00 31.95 84 ILE B CA 1
ATOM 679 C C . ILE A 1 84 ? 7.277 -27.576 10.146 1.00 33.06 84 ILE B C 1
ATOM 680 O O . ILE A 1 84 ? 7.767 -28.542 10.752 1.00 32.90 84 ILE B O 1
ATOM 685 N N . CYS A 1 85 ? 7.618 -26.315 10.443 1.00 33.56 85 CYS B N 1
ATOM 686 C CA . CYS A 1 85 ? 8.488 -26.059 11.592 1.00 34.31 85 CYS B CA 1
ATOM 687 C C . CYS A 1 85 ? 7.877 -26.619 12.870 1.00 38.19 85 CYS B C 1
ATOM 688 O O . CYS A 1 85 ? 8.591 -27.172 13.720 1.00 33.69 85 CYS B O 1
ATOM 691 N N . ARG A 1 86 ? 6.563 -26.425 13.051 1.00 36.37 86 ARG B N 1
ATOM 692 C CA . ARG A 1 86 ? 5.890 -26.951 14.239 1.00 38.60 86 ARG B CA 1
ATOM 693 C C . ARG A 1 86 ? 5.967 -28.473 14.281 1.00 38.37 86 ARG B C 1
ATOM 694 O O . ARG A 1 86 ? 6.145 -29.064 15.352 1.00 35.67 86 ARG B O 1
ATOM 702 N N . LYS A 1 87 ? 5.790 -29.121 13.129 1.00 34.96 87 LYS B N 1
ATOM 703 C CA . LYS A 1 87 ? 5.870 -30.573 13.066 1.00 34.98 87 LYS B CA 1
ATOM 704 C C . LYS A 1 87 ? 7.238 -31.053 13.553 1.00 36.29 87 LYS B C 1
ATOM 705 O O . LYS A 1 87 ? 7.336 -31.982 14.363 1.00 32.63 87 LYS B O 1
ATOM 711 N N . LEU A 1 88 ? 8.309 -30.406 13.086 1.00 33.69 88 LEU B N 1
ATOM 712 C CA . LEU A 1 88 ? 9.649 -30.748 13.563 1.00 35.12 88 LEU B CA 1
ATOM 713 C C . LEU A 1 88 ? 9.768 -30.486 15.059 1.00 38.61 88 LEU B C 1
ATOM 714 O O . LEU A 1 88 ? 10.347 -31.299 15.799 1.00 39.36 88 LEU B O 1
ATOM 719 N N . ASP A 1 89 ? 9.194 -29.372 15.535 1.00 35.24 89 ASP B N 1
ATOM 720 C CA . ASP A 1 89 ? 9.210 -29.094 16.969 1.00 36.75 89 ASP B CA 1
ATOM 721 C C . ASP A 1 89 ? 8.574 -30.236 17.743 1.00 38.10 89 ASP B C 1
ATOM 722 O O . ASP A 1 89 ? 9.131 -30.715 18.736 1.00 40.63 89 ASP B O 1
ATOM 727 N N . VAL A 1 90 ? 7.393 -30.675 17.307 1.00 35.99 90 VAL B N 1
ATOM 728 C CA . VAL A 1 90 ? 6.663 -31.701 18.047 1.00 38.50 90 VAL B CA 1
ATOM 729 C C . VAL A 1 90 ? 7.441 -33.019 17.992 1.00 38.52 90 VAL B C 1
ATOM 730 O O . VAL A 1 90 ? 7.464 -33.775 18.968 1.00 43.73 90 VAL B O 1
ATOM 734 N N . LEU A 1 91 ? 8.108 -33.300 16.867 1.00 37.98 91 LEU B N 1
ATOM 735 C CA . LEU A 1 91 ? 8.886 -34.538 16.720 1.00 36.04 91 LEU B CA 1
ATOM 736 C C . LEU A 1 91 ? 10.160 -34.534 17.560 1.00 40.49 91 LEU B C 1
ATOM 737 O O . LEU A 1 91 ? 10.743 -35.610 17.786 1.00 42.87 91 LEU B O 1
ATOM 742 N N . GLY A 1 92 ? 10.637 -33.361 17.976 1.00 40.48 92 GLY B N 1
ATOM 743 C CA . GLY A 1 92 ? 11.859 -33.278 18.767 1.00 37.82 92 GLY B CA 1
ATOM 744 C C . GLY A 1 92 ? 13.128 -33.070 17.973 1.00 39.78 92 GLY B C 1
ATOM 745 O O . GLY A 1 92 ? 14.215 -33.315 18.508 1.00 41.08 92 GLY B O 1
ATOM 746 N N . ILE A 1 93 ? 13.037 -32.641 16.712 1.00 33.17 93 ILE B N 1
ATOM 747 C CA . ILE A 1 93 ? 14.208 -32.477 15.846 1.00 38.31 93 ILE B CA 1
ATOM 748 C C . ILE A 1 93 ? 14.482 -30.994 15.673 1.00 40.46 93 ILE B C 1
ATOM 749 O O . ILE A 1 93 ? 13.664 -30.263 15.091 1.00 37.90 93 ILE B O 1
ATOM 754 N N . GLN A 1 94 ? 15.622 -30.543 16.205 1.00 34.96 94 GLN B N 1
ATOM 755 C CA . GLN A 1 94 ? 16.092 -29.171 16.024 1.00 35.98 94 GLN B CA 1
ATOM 756 C C . GLN A 1 94 ? 16.983 -29.150 14.798 1.00 39.87 94 GLN B C 1
ATOM 757 O O . GLN A 1 94 ? 18.119 -29.626 14.841 1.00 36.71 94 GLN B O 1
ATOM 763 N N . LYS A 1 95 ? 16.482 -28.643 13.676 1.00 32.46 95 LYS B N 1
ATOM 764 C CA . LYS A 1 95 ? 17.252 -28.702 12.404 1.00 33.69 95 LYS B CA 1
ATOM 765 C C . LYS A 1 95 ? 18.435 -27.738 12.451 1.00 33.45 95 LYS B C 1
ATOM 766 O O . LYS A 1 95 ? 19.438 -28.051 11.813 1.00 36.79 95 LYS B O 1
ATOM 772 N N . GLU A 1 96 ? 18.288 -26.617 13.149 1.00 35.78 96 GLU B N 1
ATOM 773 C CA . GLU A 1 96 ? 19.339 -25.568 13.263 1.00 35.21 96 GLU B CA 1
ATOM 774 C C . GLU A 1 96 ? 19.362 -24.675 12.015 1.00 37.00 96 GLU B C 1
ATOM 775 O O . GLU A 1 96 ? 18.919 -25.131 10.958 1.00 38.76 96 GLU B O 1
ATOM 781 N N . GLU A 1 97 ? 19.810 -23.430 12.166 1.00 36.64 97 GLU B N 1
ATOM 782 C CA . GLU A 1 97 ? 19.956 -22.482 11.030 1.00 43.98 97 GLU B CA 1
ATOM 783 C C . GLU A 1 97 ? 18.616 -22.188 10.338 1.00 38.18 97 GLU B C 1
ATOM 784 O O . GLU A 1 97 ? 18.642 -21.784 9.178 1.00 42.12 97 GLU B O 1
ATOM 790 N N . MET A 1 98 ? 17.507 -22.342 11.049 1.00 37.31 98 MET B N 1
ATOM 791 C CA . MET A 1 98 ? 16.173 -22.036 10.469 1.00 34.66 98 MET B CA 1
ATOM 792 C C . MET A 1 98 ? 15.998 -20.516 10.374 1.00 40.20 98 MET B C 1
ATOM 793 O O . MET A 1 98 ? 15.051 -20.084 9.715 1.00 35.19 98 MET B O 1
ATOM 798 N N . ASN A 1 99 ? 16.856 -19.745 11.041 1.00 36.91 99 ASN B N 1
ATOM 799 C CA . ASN A 1 99 ? 16.870 -18.300 10.853 1.00 41.37 99 ASN B CA 1
ATOM 800 C C . ASN A 1 99 ? 17.650 -17.889 9.616 1.00 43.17 99 ASN B C 1
ATOM 801 O O . ASN A 1 99 ? 17.596 -16.705 9.235 1.00 42.56 99 ASN B O 1
ATOM 806 N N . HIS A 1 100 ? 18.348 -18.839 8.973 1.00 37.60 100 HIS B N 1
ATOM 807 C CA . HIS A 1 100 ? 18.913 -18.632 7.639 1.00 40.94 100 HIS B CA 1
ATOM 808 C C . HIS A 1 100 ? 18.518 -19.792 6.721 1.00 39.62 100 HIS B C 1
ATOM 809 O O . HIS A 1 100 ? 19.368 -20.568 6.260 1.00 39.43 100 HIS B O 1
ATOM 816 N N . PRO A 1 101 ? 17.225 -19.930 6.432 1.00 33.99 101 PRO B N 1
ATOM 817 C CA . PRO A 1 101 ? 16.749 -21.040 5.589 1.00 31.79 101 PRO B CA 1
ATOM 818 C C . PRO A 1 101 ? 16.773 -20.720 4.100 1.00 34.03 101 PRO B C 1
ATOM 819 O O . PRO A 1 101 ? 16.184 -21.472 3.319 1.00 33.22 101 PRO B O 1
ATOM 823 N N . ASP A 1 102 ? 17.455 -19.633 3.714 1.00 35.60 102 ASP B N 1
ATOM 824 C CA . ASP A 1 102 ? 17.423 -19.078 2.358 1.00 31.07 102 ASP B CA 1
ATOM 825 C C . ASP A 1 102 ? 17.476 -20.139 1.268 1.00 29.64 102 ASP B C 1
ATOM 826 O O . ASP A 1 102 ? 16.709 -20.104 0.310 1.00 32.69 102 ASP B O 1
ATOM 831 N N . ARG A 1 103 ? 18.404 -21.095 1.402 1.00 30.25 103 ARG B N 1
ATOM 832 C CA . ARG A 1 103 ? 18.694 -22.114 0.405 1.00 34.44 103 ARG B CA 1
ATOM 833 C C . ARG A 1 103 ? 18.027 -23.442 0.699 1.00 36.78 103 ARG B C 1
ATOM 834 O O . ARG A 1 103 ? 18.124 -24.362 -0.128 1.00 34.72 103 ARG B O 1
ATOM 842 N N . HIS A 1 104 ? 17.342 -23.570 1.838 1.00 30.95 104 HIS B N 1
ATOM 843 C CA . HIS A 1 104 ? 16.994 -24.873 2.408 1.00 28.04 104 HIS B CA 1
ATOM 844 C C . HIS A 1 104 ? 15.498 -25.136 2.511 1.00 31.86 104 HIS B C 1
ATOM 845 O O . HIS A 1 104 ? 15.089 -26.194 3.015 1.00 30.59 104 HIS B O 1
ATOM 852 N N . ILE A 1 105 ? 14.673 -24.210 2.051 1.00 30.04 105 ILE B N 1
ATOM 853 C CA . ILE A 1 105 ? 13.243 -24.448 1.863 1.00 26.73 105 ILE B CA 1
ATOM 854 C C . ILE A 1 105 ? 12.967 -24.268 0.380 1.00 32.04 105 ILE B C 1
ATOM 855 O O . ILE A 1 105 ? 13.182 -23.176 -0.161 1.00 32.07 105 ILE B O 1
ATOM 860 N N . ILE A 1 106 ? 12.519 -25.332 -0.287 1.00 26.44 106 ILE B N 1
ATOM 861 C CA . ILE A 1 106 ? 12.400 -25.345 -1.742 1.00 25.04 106 ILE B CA 1
ATOM 862 C C . ILE A 1 106 ? 10.911 -25.423 -2.062 1.00 31.74 106 ILE B C 1
ATOM 863 O O . ILE A 1 106 ? 10.221 -26.320 -1.571 1.00 33.68 106 ILE B O 1
ATOM 868 N N . ILE A 1 107 ? 10.400 -24.472 -2.84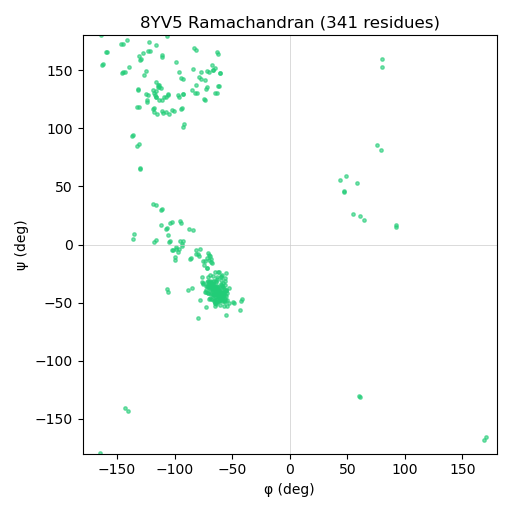6 1.00 30.10 107 ILE B N 1
ATOM 869 C CA . ILE A 1 107 ? 8.953 -24.269 -2.966 1.00 27.63 107 ILE B CA 1
ATOM 870 C C . ILE A 1 107 ? 8.488 -24.505 -4.391 1.00 30.30 107 ILE B C 1
ATOM 871 O O . ILE A 1 107 ? 9.022 -23.912 -5.346 1.00 31.31 107 ILE B O 1
ATOM 876 N N . SER A 1 108 ? 7.443 -25.315 -4.483 1.00 28.01 108 SER B N 1
ATOM 877 C CA . SER A 1 108 ? 6.782 -25.614 -5.765 1.00 28.09 108 SER B CA 1
ATOM 878 C C . SER A 1 108 ? 5.303 -25.715 -5.412 1.00 31.30 108 SER B C 1
ATOM 879 O O . SER A 1 108 ? 4.852 -24.928 -4.583 1.00 32.54 108 SER B O 1
ATOM 882 N N . ASP A 1 109 ? 4.593 -26.661 -6.005 1.00 32.87 109 ASP B N 1
ATOM 883 C CA . ASP A 1 109 ? 3.215 -26.958 -5.564 1.00 31.40 109 ASP B CA 1
ATOM 884 C C . ASP A 1 109 ? 3.365 -27.495 -4.145 1.00 36.67 109 ASP B C 1
ATOM 885 O O . ASP A 1 109 ? 2.417 -27.404 -3.370 1.00 36.32 109 ASP B O 1
ATOM 890 N N . ARG A 1 110 ? 4.550 -28.023 -3.844 1.00 31.36 110 ARG B N 1
ATOM 891 C CA . ARG A 1 110 ? 4.826 -28.564 -2.494 1.00 31.15 110 ARG B CA 1
ATOM 892 C C . ARG A 1 110 ? 5.935 -27.772 -1.799 1.00 33.11 110 ARG B C 1
ATOM 893 O O . ARG A 1 110 ? 6.568 -26.940 -2.448 1.00 28.25 110 ARG B O 1
ATOM 901 N N . ILE A 1 111 ? 6.141 -28.061 -0.522 1.00 28.71 111 ILE B N 1
ATOM 902 C CA . ILE A 1 111 ? 7.158 -27.410 0.289 1.00 28.76 111 ILE B CA 1
ATOM 903 C C . ILE A 1 111 ? 8.060 -28.493 0.858 1.00 26.40 111 ILE B C 1
ATOM 904 O O . ILE A 1 111 ? 7.589 -29.361 1.597 1.00 28.14 111 ILE B O 1
ATOM 909 N N . VAL A 1 112 ? 9.364 -28.401 0.585 1.00 25.60 112 VAL B N 1
ATOM 910 C CA . VAL A 1 112 ? 10.307 -29.433 1.036 1.00 25.05 112 VAL B CA 1
ATOM 911 C C . VAL A 1 112 ? 11.503 -28.768 1.705 1.00 31.24 112 VAL B C 1
ATOM 912 O O . VAL A 1 112 ? 12.044 -27.788 1.183 1.00 27.96 112 VAL B O 1
ATOM 916 N N . PHE A 1 113 ? 11.896 -29.287 2.873 1.00 26.50 113 PHE B N 1
ATOM 917 C CA . PHE A 1 113 ? 13.079 -28.823 3.584 1.00 29.74 113 PHE B CA 1
ATOM 918 C C . PHE A 1 113 ? 14.267 -29.706 3.220 1.00 31.84 113 PHE B C 1
ATOM 919 O O . PHE A 1 113 ? 14.137 -30.925 3.175 1.00 29.67 113 PHE B O 1
ATOM 927 N N . ILE A 1 114 ? 15.438 -29.083 3.112 1.00 29.32 114 ILE B N 1
ATOM 928 C CA . ILE A 1 114 ? 16.693 -29.840 2.843 1.00 31.45 114 ILE B CA 1
ATOM 929 C C . ILE A 1 114 ? 17.786 -29.411 3.833 1.00 31.02 114 ILE B C 1
ATOM 930 O O . ILE A 1 114 ? 17.628 -28.355 4.446 1.00 27.65 114 ILE B O 1
ATOM 935 N N . ASP A 1 115 ? 18.840 -30.217 3.972 1.00 30.01 115 ASP B N 1
ATOM 936 C CA . ASP A 1 115 ? 20.025 -29.872 4.812 1.00 35.17 115 ASP B CA 1
ATOM 937 C C . ASP A 1 115 ? 19.756 -30.104 6.302 1.00 32.14 115 ASP B C 1
ATOM 938 O O . ASP A 1 115 ? 19.483 -29.137 7.009 1.00 34.28 115 ASP B O 1
ATOM 943 N N . PHE A 1 116 ? 19.880 -31.353 6.738 1.00 29.67 116 PHE B N 1
ATOM 944 C CA . PHE A 1 116 ? 19.652 -31.697 8.159 1.00 33.77 116 PHE B CA 1
ATOM 945 C C . PHE A 1 116 ? 20.978 -32.104 8.808 1.00 33.59 116 PHE B C 1
ATOM 946 O O . PHE A 1 116 ? 20.941 -32.686 9.891 1.00 33.07 116 PHE B O 1
ATOM 954 N N . GLU A 1 117 ? 22.103 -31.775 8.175 1.00 32.40 117 GLU B N 1
ATOM 955 C CA . GLU A 1 117 ? 23.377 -32.266 8.710 1.00 34.56 117 GLU B CA 1
ATOM 956 C C . GLU A 1 117 ? 23.742 -31.602 10.026 1.00 37.79 117 GLU B C 1
ATOM 957 O O . GLU A 1 117 ? 24.662 -32.067 10.691 1.00 37.10 117 GLU B O 1
ATOM 963 N N . ARG A 1 118 ? 23.078 -30.521 10.420 1.00 38.48 118 ARG B N 1
ATOM 964 C CA . ARG A 1 118 ? 23.410 -29.910 11.732 1.00 41.06 118 ARG B CA 1
ATOM 965 C C . ARG A 1 118 ? 22.313 -30.169 12.762 1.00 38.79 118 ARG B C 1
ATOM 966 O O . ARG A 1 118 ? 22.348 -29.542 13.815 1.00 37.15 118 ARG B O 1
ATOM 974 N N . GLY A 1 119 ? 21.398 -31.087 12.470 1.00 36.49 119 GLY B N 1
ATOM 975 C CA . GLY A 1 119 ? 20.300 -31.333 13.390 1.00 36.11 119 GLY B CA 1
ATOM 976 C C . GLY A 1 119 ? 20.735 -31.948 14.705 1.00 43.06 119 GLY B C 1
ATOM 977 O O . GLY A 1 119 ? 21.742 -32.659 14.788 1.00 35.54 119 GLY B O 1
ATOM 978 N N . VAL A 1 120 ? 19.915 -31.694 15.729 1.00 40.09 120 VAL B N 1
ATOM 979 C CA . VAL A 1 120 ? 20.145 -32.247 17.090 1.00 38.42 120 VAL B CA 1
ATOM 980 C C . VAL A 1 120 ? 18.770 -32.580 17.664 1.00 45.41 120 VAL B C 1
ATOM 981 O O . VAL A 1 120 ? 17.808 -31.904 17.298 1.00 40.59 120 VAL B O 1
ATOM 985 N N . ILE A 1 121 ? 18.680 -33.598 18.508 1.00 41.62 121 ILE B N 1
ATOM 986 C CA . ILE A 1 121 ? 17.388 -33.897 19.178 1.00 39.68 121 ILE B CA 1
ATOM 987 C C . ILE A 1 121 ? 17.248 -32.947 20.368 1.00 47.06 121 ILE B C 1
ATOM 988 O O . ILE A 1 121 ? 18.249 -32.716 21.048 1.00 41.79 121 ILE B O 1
ATOM 993 N N . LYS A 1 122 ? 16.053 -32.390 20.563 1.00 42.11 122 LYS B N 1
ATOM 994 C CA . LYS A 1 122 ? 15.799 -31.468 21.694 1.00 40.23 122 LYS B CA 1
ATOM 995 C C . LYS A 1 122 ? 14.362 -31.665 22.184 1.00 44.86 122 LYS B C 1
ATOM 996 O O . LYS A 1 122 ? 13.503 -32.012 21.366 1.00 46.78 122 LYS B O 1
ATOM 1002 N N . CYS A 1 123 ? 14.127 -31.479 23.483 1.00 49.04 123 CYS B N 1
ATOM 1003 C CA . CYS A 1 123 ? 12.763 -31.612 24.057 1.00 45.45 123 CYS B CA 1
ATOM 1004 C C . CYS A 1 123 ? 11.868 -30.527 23.454 1.00 41.47 123 CYS B C 1
ATOM 1005 O O . CYS A 1 123 ? 10.727 -30.838 23.117 1.00 49.62 123 CYS B O 1
ATOM 1008 N N . ARG A 1 124 ? 12.389 -29.308 23.345 1.00 41.48 124 ARG B N 1
ATOM 1009 C CA . ARG A 1 124 ? 11.627 -28.195 22.777 1.00 45.02 124 ARG B CA 1
ATOM 1010 C C . ARG A 1 124 ? 12.488 -27.507 21.723 1.00 45.27 124 ARG B C 1
ATOM 1011 O O . ARG A 1 124 ? 13.219 -26.551 22.024 1.00 43.55 124 ARG B O 1
ATOM 1019 N N . PRO A 1 125 ? 12.452 -27.996 20.485 1.00 43.29 125 PRO B N 1
ATOM 1020 C CA . PRO A 1 125 ? 13.294 -27.432 19.421 1.00 43.76 125 PRO B CA 1
ATOM 1021 C C . PRO A 1 125 ? 12.967 -25.976 19.115 1.00 45.56 125 PRO B C 1
ATOM 1022 O O . PRO A 1 125 ? 11.927 -25.430 19.496 1.00 41.69 125 PRO B O 1
ATOM 1026 N N . SER A 1 126 ? 13.890 -25.343 18.382 1.00 41.48 126 SER B N 1
ATOM 1027 C CA . SER A 1 126 ? 13.772 -23.942 17.996 1.00 43.78 126 SER B CA 1
ATOM 1028 C C . SER A 1 126 ? 13.536 -23.749 16.493 1.00 41.08 126 SER B C 1
ATOM 1029 O O . SER A 1 126 ? 13.968 -22.753 15.915 1.00 41.88 126 SER B O 1
ATOM 1032 N N . ASN A 1 127 ? 12.866 -24.692 15.831 1.00 39.39 127 ASN B N 1
ATOM 1033 C CA . ASN A 1 127 ? 12.627 -24.519 14.400 1.00 34.01 127 ASN B CA 1
ATOM 1034 C C . ASN A 1 127 ? 11.726 -23.324 14.160 1.00 43.43 127 ASN B C 1
ATOM 1035 O O . ASN A 1 127 ? 12.046 -22.422 13.369 1.00 35.88 127 ASN B O 1
ATOM 1040 N N . LEU A 1 128 ? 10.580 -23.310 14.836 1.00 35.85 128 LEU B N 1
ATOM 1041 C CA . LEU A 1 128 ? 9.615 -22.242 14.611 1.00 39.22 128 LEU B CA 1
ATOM 1042 C C . LEU A 1 128 ? 10.165 -20.900 15.094 1.00 41.29 128 LEU B C 1
ATOM 1043 O O . LEU A 1 128 ? 10.046 -19.874 14.398 1.00 41.36 128 LEU B O 1
ATOM 1048 N N . THR A 1 129 ? 10.789 -20.884 16.277 1.00 42.39 129 THR B N 1
ATOM 1049 C CA . THR A 1 129 ? 11.298 -19.624 16.816 1.00 39.05 129 THR B CA 1
ATOM 1050 C C . THR A 1 129 ? 12.447 -19.064 15.971 1.00 43.72 129 THR B C 1
ATOM 1051 O O . THR A 1 129 ? 12.541 -17.845 15.785 1.00 42.59 129 THR B O 1
ATOM 1055 N N . GLN A 1 130 ? 13.330 -19.923 15.444 1.00 35.73 130 GLN B N 1
ATOM 1056 C CA . GLN A 1 130 ? 14.343 -19.428 14.503 1.00 37.08 130 GLN B CA 1
ATOM 1057 C C . GLN A 1 130 ? 13.715 -18.931 13.205 1.00 36.82 130 GLN B C 1
ATOM 1058 O O . GLN A 1 130 ? 14.121 -17.886 12.669 1.00 37.06 130 GLN B O 1
ATOM 1064 N N . PHE A 1 131 ? 12.760 -19.676 12.664 1.00 33.67 131 PHE B N 1
ATOM 1065 C CA . PHE A 1 131 ? 12.186 -19.270 11.382 1.00 37.15 131 PHE B CA 1
ATOM 1066 C C . PHE A 1 131 ? 11.418 -17.962 11.513 1.00 34.27 131 PHE B C 1
ATOM 1067 O O . PHE A 1 131 ? 11.417 -17.144 10.590 1.00 37.86 131 PHE B O 1
ATOM 1075 N N . ALA A 1 132 ? 10.760 -17.753 12.656 1.00 35.61 132 ALA B N 1
ATOM 1076 C CA . ALA A 1 132 ? 10.067 -16.493 12.903 1.00 39.10 132 ALA B CA 1
ATOM 1077 C C . ALA A 1 132 ? 11.012 -15.294 12.802 1.00 35.46 132 ALA B C 1
ATOM 1078 O O . ALA A 1 132 ? 10.633 -14.238 12.285 1.00 35.80 132 ALA B O 1
ATOM 1080 N N . VAL A 1 133 ? 12.247 -15.440 13.282 1.00 41.07 133 VAL B N 1
ATOM 1081 C CA . VAL A 1 133 ? 13.233 -14.358 13.180 1.00 40.24 133 VAL B CA 1
ATOM 1082 C C . VAL A 1 133 ? 13.591 -14.075 11.722 1.00 45.35 133 VAL B C 1
ATOM 1083 O O . VAL A 1 133 ? 13.682 -12.914 11.305 1.00 42.36 133 VAL B O 1
ATOM 1087 N N . TYR A 1 134 ? 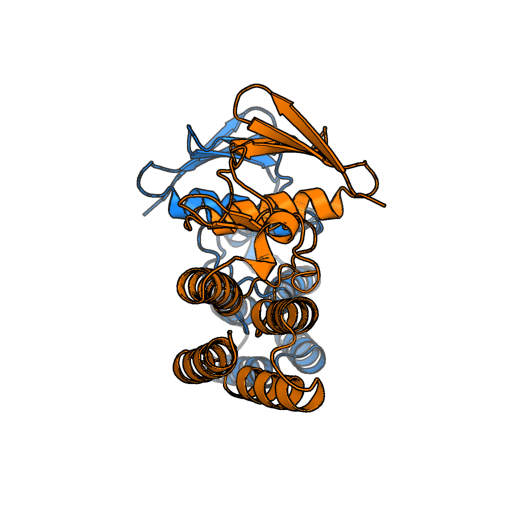13.827 -15.128 10.931 1.00 38.49 134 TYR B N 1
ATOM 1088 C CA . TYR A 1 134 ? 14.018 -14.931 9.495 1.00 42.25 134 TYR B CA 1
ATOM 1089 C C . TYR A 1 134 ? 12.843 -14.177 8.902 1.00 38.52 134 TYR B C 1
ATOM 1090 O O . TYR A 1 134 ? 13.012 -13.226 8.130 1.00 39.68 134 TYR B O 1
ATOM 1099 N N . LEU A 1 135 ? 11.632 -14.618 9.228 1.00 37.13 135 LEU B N 1
ATOM 1100 C CA . LEU A 1 135 ? 10.449 -14.002 8.646 1.00 37.46 135 LEU B CA 1
ATOM 1101 C C . LEU A 1 135 ? 10.365 -12.539 9.022 1.00 38.56 135 LEU B C 1
ATOM 1102 O O . LEU A 1 135 ? 10.084 -11.686 8.169 1.00 41.22 135 LEU B O 1
ATOM 1107 N N . ASN A 1 136 ? 10.643 -12.217 10.283 1.00 40.51 136 ASN B N 1
ATOM 1108 C CA . ASN A 1 136 ? 10.575 -10.811 10.693 1.00 45.97 136 ASN B CA 1
ATOM 1109 C C . ASN A 1 136 ? 11.674 -9.994 10.037 1.00 44.18 136 ASN B C 1
ATOM 1110 O O . ASN A 1 136 ? 11.454 -8.831 9.691 1.00 49.81 136 ASN B O 1
ATOM 1115 N N . SER A 1 137 ? 12.838 -10.596 9.807 1.00 42.73 137 SER B N 1
ATOM 1116 C CA . SER A 1 137 ? 13.932 -9.872 9.162 1.00 48.56 137 SER B CA 1
ATOM 1117 C C . SER A 1 137 ? 13.606 -9.548 7.715 1.00 51.44 137 SER B C 1
ATOM 1118 O O . SER A 1 137 ? 13.847 -8.421 7.244 1.00 50.63 137 SER B O 1
ATOM 1121 N N . ARG A 1 138 ? 12.970 -10.484 7.021 1.00 40.91 138 ARG B N 1
ATOM 1122 C CA . ARG A 1 138 ? 12.670 -10.295 5.605 1.00 44.75 138 ARG B CA 1
ATOM 1123 C C . ARG A 1 138 ? 11.382 -9.521 5.371 1.00 46.40 138 ARG B C 1
ATOM 1124 O O . ARG A 1 138 ? 11.305 -8.737 4.420 1.00 43.74 138 ARG B O 1
ATOM 1132 N N . LEU A 1 139 ? 10.348 -9.748 6.188 1.00 43.81 139 LEU B N 1
ATOM 1133 C CA . LEU A 1 139 ? 9.050 -9.126 5.962 1.00 42.11 139 LEU B CA 1
ATOM 1134 C C . LEU A 1 139 ? 8.810 -7.906 6.849 1.00 46.47 139 LEU B C 1
ATOM 1135 O O . LEU A 1 139 ? 7.868 -7.156 6.597 1.00 44.44 139 LEU B O 1
ATOM 1140 N N . ARG A 1 140 ? 9.624 -7.699 7.883 1.00 48.12 140 ARG B N 1
ATOM 1141 C CA . ARG A 1 140 ? 9.488 -6.542 8.776 1.00 51.71 140 ARG B CA 1
ATOM 1142 C C . ARG A 1 140 ? 8.103 -6.506 9.431 1.00 48.49 140 ARG B C 1
ATOM 1143 O O . ARG A 1 140 ? 7.356 -5.533 9.299 1.00 50.90 140 ARG B O 1
ATOM 1151 N N . LEU A 1 141 ? 7.717 -7.619 10.064 1.00 48.41 141 LEU B N 1
ATOM 1152 C CA . LEU A 1 141 ? 6.343 -7.729 10.559 1.00 49.12 141 LEU B CA 1
ATOM 1153 C C . LEU A 1 141 ? 6.087 -6.911 11.826 1.00 49.85 141 LEU B C 1
ATOM 1154 O O . LEU A 1 141 ? 4.979 -6.402 12.006 1.00 49.30 141 LEU B O 1
ATOM 1159 N N . MET A 1 142 ? 7.069 -6.781 12.713 1.00 55.67 142 MET B N 1
ATOM 1160 C CA . MET A 1 142 ? 6.843 -6.152 14.013 1.00 53.97 142 MET B CA 1
ATOM 1161 C C . MET A 1 142 ? 8.194 -5.792 14.606 1.00 60.68 142 MET B C 1
ATOM 1162 O O . MET A 1 142 ? 9.242 -6.142 14.050 1.00 53.21 142 MET B O 1
ATOM 1167 N N . LYS A 1 143 ? 8.164 -5.200 15.809 1.00 58.43 143 LYS B N 1
ATOM 1168 C CA . LYS A 1 143 ? 9.393 -4.814 16.475 1.00 51.66 143 LYS B CA 1
ATOM 1169 C C . LYS A 1 143 ? 10.050 -6.041 17.088 1.00 61.84 143 LYS B C 1
ATOM 1170 O O . LYS A 1 143 ? 9.381 -7.004 17.480 1.00 59.35 143 LYS B O 1
ATOM 1172 N N . ASN A 1 144 ? 11.387 -6.015 17.135 1.00 61.31 144 ASN B N 1
ATOM 1173 C CA . ASN A 1 144 ? 12.128 -7.173 17.621 1.00 61.24 144 ASN B CA 1
ATOM 1174 C C . ASN A 1 144 ? 11.660 -7.572 19.014 1.00 58.96 144 ASN B C 1
ATOM 1175 O O . ASN A 1 144 ? 11.559 -8.763 19.322 1.00 63.68 144 ASN B O 1
ATOM 1177 N N . GLU A 1 145 ? 11.374 -6.583 19.866 1.00 60.52 145 GLU B N 1
ATOM 1178 C CA . GLU A 1 145 ? 10.946 -6.860 21.235 1.00 63.00 145 GLU B CA 1
ATOM 1179 C C . GLU A 1 145 ? 9.607 -7.593 21.269 1.00 63.21 145 GLU B C 1
ATOM 1180 O O . GLU A 1 145 ? 9.421 -8.499 22.090 1.00 64.72 145 GLU B O 1
ATOM 1182 N N . GLU A 1 146 ? 8.643 -7.179 20.423 1.00 56.80 146 GLU B N 1
ATOM 1183 C CA . GLU A 1 146 ? 7.349 -7.865 20.369 1.00 57.04 146 GLU B CA 1
ATOM 1184 C C . GLU A 1 146 ? 7.520 -9.317 19.955 1.00 55.52 146 GLU B C 1
ATOM 1185 O O . GLU A 1 146 ? 7.003 -10.225 20.618 1.00 54.21 146 GLU B O 1
ATOM 1187 N N . LEU A 1 147 ? 8.326 -9.568 18.921 1.00 52.17 147 LEU B N 1
ATOM 1188 C CA . LEU A 1 147 ? 8.532 -10.938 18.492 1.00 48.55 147 LEU B CA 1
ATOM 1189 C C . LEU A 1 147 ? 9.085 -11.773 19.630 1.00 51.96 147 LEU B C 1
ATOM 1190 O O . LEU A 1 147 ? 8.672 -12.919 19.842 1.00 46.04 147 LEU B O 1
ATOM 1195 N N . LYS A 1 148 ? 10.026 -11.208 20.375 1.00 51.37 148 LYS B N 1
ATOM 1196 C CA . LYS A 1 148 ? 10.695 -11.975 21.411 1.00 59.31 148 LYS B CA 1
ATOM 119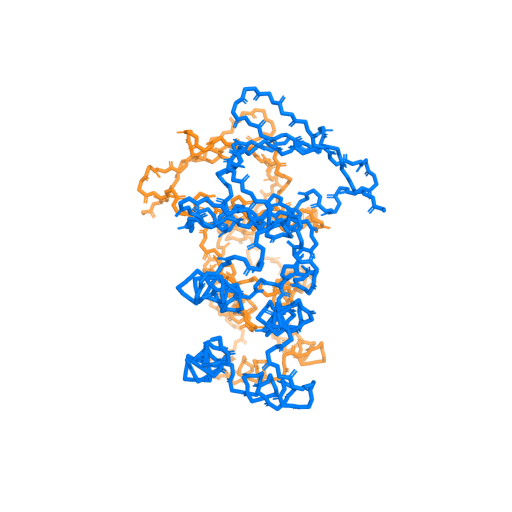7 C C . LYS A 1 148 ? 9.718 -12.373 22.522 1.00 52.93 148 LYS B C 1
ATOM 1198 O O . LYS A 1 148 ? 9.766 -13.510 23.000 1.00 56.50 148 LYS B O 1
ATOM 1204 N N . LYS A 1 149 ? 8.759 -11.500 22.869 1.00 54.63 149 LYS B N 1
ATOM 1205 C CA . LYS A 1 149 ? 7.698 -11.874 23.816 1.00 55.15 149 LYS B CA 1
ATOM 1206 C C . LYS A 1 149 ? 6.856 -13.033 23.300 1.00 56.94 149 LYS B C 1
ATOM 1207 O O . LYS A 1 149 ? 6.546 -13.968 24.045 1.00 53.25 149 LYS B O 1
ATOM 1213 N N . LEU A 1 150 ? 6.403 -12.942 22.044 1.00 52.45 150 LEU B N 1
ATOM 1214 C CA . LEU A 1 150 ? 5.555 -13.988 21.482 1.00 52.99 150 LEU B CA 1
ATOM 1215 C C . LEU A 1 150 ? 6.274 -15.324 21.477 1.00 48.74 150 LEU B C 1
ATOM 1216 O O . LEU A 1 150 ? 5.680 -16.355 21.804 1.00 49.61 150 LEU B O 1
ATOM 1221 N N . LEU A 1 151 ? 7.564 -15.318 21.131 1.00 50.26 151 LEU B N 1
ATOM 1222 C CA . LEU A 1 151 ? 8.309 -16.564 21.019 1.00 50.83 151 LEU B CA 1
ATOM 1223 C C . LEU A 1 151 ? 8.538 -17.194 22.389 1.00 49.74 151 LEU B C 1
ATOM 1224 O O . LEU A 1 151 ? 8.518 -18.422 22.509 1.00 47.89 151 LEU B O 1
ATOM 1229 N N . ARG A 1 152 ? 8.710 -16.389 23.444 1.00 54.32 152 ARG B N 1
ATOM 1230 C CA . ARG A 1 152 ? 8.840 -16.989 24.776 1.00 57.41 152 ARG B CA 1
ATOM 1231 C C . ARG A 1 152 ? 7.535 -17.608 25.249 1.00 55.42 152 ARG B C 1
ATOM 1232 O O . ARG A 1 152 ? 7.540 -18.668 25.888 1.00 58.36 152 ARG B O 1
ATOM 1240 N N . GLU A 1 153 ? 6.411 -16.960 24.943 1.00 56.40 153 GLU B N 1
ATOM 1241 C CA . GLU A 1 153 ? 5.120 -17.536 25.293 1.00 53.93 153 GLU B CA 1
ATOM 1242 C C . GLU A 1 153 ? 4.919 -18.881 24.606 1.00 52.52 153 GLU B C 1
ATOM 1243 O O . GLU A 1 153 ? 4.387 -19.817 25.210 1.00 49.35 153 GLU B O 1
ATOM 1249 N N . TYR A 1 154 ? 5.320 -18.993 23.338 1.00 46.55 154 TYR B N 1
ATOM 1250 C CA . TYR A 1 154 ? 5.250 -20.278 22.649 1.00 45.86 154 TYR B CA 1
ATOM 1251 C C . TYR A 1 154 ? 6.122 -21.316 23.340 1.00 49.69 154 TYR B C 1
ATOM 1252 O O . TYR A 1 154 ? 5.699 -22.458 23.553 1.00 48.69 154 TYR B O 1
ATOM 1261 N N . LYS A 1 155 ? 7.361 -20.948 23.682 1.00 48.25 155 LYS B N 1
ATOM 1262 C CA . LYS A 1 155 ? 8.255 -21.929 24.300 1.00 52.20 155 LYS B CA 1
ATOM 1263 C C . LYS A 1 155 ? 7.750 -22.342 25.675 1.00 56.24 155 LYS B C 1
ATOM 1264 O O . LYS A 1 155 ? 7.933 -23.497 26.076 1.00 56.11 155 LYS B O 1
ATOM 1270 N N . LYS A 1 156 ? 7.084 -21.427 26.389 1.00 54.68 156 LYS B N 1
ATOM 1271 C CA . LYS A 1 156 ? 6.549 -21.755 27.706 1.00 60.64 156 LYS B CA 1
ATOM 1272 C C . LYS A 1 156 ? 5.417 -22.779 27.618 1.00 63.13 156 LYS B C 1
ATOM 1273 O O . LYS A 1 156 ? 5.378 -23.730 28.408 1.00 59.14 156 LYS B O 1
ATOM 1279 N N . GLY A 1 157 ? 4.457 -22.573 26.698 1.00 58.01 157 GLY B N 1
ATOM 1280 C CA . GLY A 1 157 ? 3.331 -23.483 26.506 1.00 52.29 157 GLY B CA 1
ATOM 1281 C C . GLY A 1 157 ? 3.635 -24.724 25.690 1.00 58.34 157 GLY B C 1
ATOM 1282 O O . GLY A 1 157 ? 3.544 -25.852 26.191 1.00 57.13 157 GLY B O 1
ATOM 1283 N N . PHE A 1 158 ? 4.001 -24.515 24.422 1.00 48.66 158 PHE B N 1
ATOM 1284 C CA . PHE A 1 158 ? 4.518 -25.533 23.500 1.00 47.77 158 PHE B CA 1
ATOM 1285 C C . PHE A 1 158 ? 3.518 -26.640 23.163 1.00 53.33 158 PHE B C 1
ATOM 1286 O O . PHE A 1 158 ? 3.904 -27.658 22.571 1.00 57.14 158 PHE B O 1
ATOM 1294 N N . ASP A 1 159 ? 2.223 -26.411 23.339 1.00 50.12 159 ASP B N 1
ATOM 1295 C CA . ASP A 1 159 ? 1.225 -27.399 22.951 1.00 54.69 159 ASP B CA 1
ATOM 1296 C C . ASP A 1 159 ? 0.532 -26.873 21.693 1.00 47.44 159 ASP B C 1
ATOM 1297 O O . ASP A 1 159 ? 0.844 -25.788 21.194 1.00 46.34 159 ASP B O 1
ATOM 1302 N N . ASP A 1 160 ? -0.422 -27.649 21.178 1.00 45.59 160 ASP B N 1
ATOM 1303 C CA . ASP A 1 160 ? -1.074 -27.271 19.932 1.00 48.72 160 ASP B CA 1
ATOM 1304 C C . ASP A 1 160 ? -1.765 -25.914 20.054 1.00 48.79 160 ASP B C 1
ATOM 1305 O O . ASP A 1 160 ? -1.707 -25.094 19.130 1.00 45.51 160 ASP B O 1
ATOM 1310 N N . GLU A 1 161 ? -2.429 -25.651 21.175 1.00 50.44 161 GLU B N 1
ATOM 1311 C CA . GLU A 1 161 ? -3.137 -24.381 21.272 1.00 54.88 161 GLU B CA 1
ATOM 1312 C C . GLU A 1 161 ? -2.164 -23.192 21.263 1.00 56.45 161 GLU B C 1
ATOM 1313 O O . GLU A 1 161 ? -2.421 -22.174 20.602 1.00 47.76 161 GLU B O 1
ATOM 1319 N N . SER A 1 162 ? -1.048 -23.287 21.994 1.00 54.18 162 SER B N 1
ATOM 1320 C CA . SER A 1 162 ? -0.098 -22.170 22.003 1.00 51.99 162 SER B CA 1
ATOM 1321 C C . SER A 1 162 ? 0.641 -22.045 20.659 1.00 50.96 162 SER B C 1
ATOM 1322 O O . SER A 1 162 ? 1.058 -20.939 20.273 1.00 44.35 162 SER B O 1
ATOM 1325 N N . TYR A 1 163 ? 0.815 -23.150 19.924 1.00 45.13 163 TYR B N 1
ATOM 1326 C CA . TYR A 1 163 ? 1.334 -23.030 18.571 1.00 44.10 163 TYR B CA 1
ATOM 1327 C C . TYR A 1 163 ? 0.367 -22.223 17.720 1.00 44.95 163 TYR B C 1
ATOM 1328 O O . TYR A 1 163 ? 0.775 -21.301 16.999 1.00 40.29 163 TYR B O 1
ATOM 1337 N N . ARG A 1 164 ? -0.925 -22.574 17.784 1.00 43.29 164 ARG B N 1
ATOM 1338 C CA . ARG A 1 164 ? -1.924 -21.898 16.963 1.00 44.92 164 ARG B CA 1
ATOM 1339 C C . ARG A 1 164 ? -1.946 -20.408 17.253 1.00 48.51 164 ARG B C 1
ATOM 1340 O O . ARG A 1 164 ? -2.142 -19.591 16.344 1.00 37.53 164 ARG B O 1
ATOM 1348 N N . GLU A 1 165 ? -1.731 -20.037 18.516 1.00 42.67 165 GLU B N 1
ATOM 1349 C CA . GLU A 1 165 ? -1.714 -18.625 18.886 1.00 45.60 165 GLU B CA 1
ATOM 1350 C C . GLU A 1 165 ? -0.552 -17.905 18.220 1.00 45.23 165 GLU B C 1
ATOM 1351 O O . GLU A 1 165 ? -0.727 -16.822 17.642 1.00 43.37 165 GLU B O 1
ATOM 1357 N N . LEU A 1 166 ? 0.647 -18.496 18.289 1.00 43.15 166 LEU B N 1
ATOM 1358 C CA . LEU A 1 166 ? 1.820 -17.865 17.682 1.00 44.67 166 LEU B CA 1
ATOM 1359 C C . LEU A 1 166 ? 1.679 -17.802 16.159 1.00 40.28 166 LEU B C 1
ATOM 1360 O O . LEU A 1 166 ? 1.981 -16.772 15.541 1.00 37.82 166 LEU B O 1
ATOM 1365 N N . ARG A 1 167 ? 1.189 -18.891 15.545 1.00 38.83 167 ARG B N 1
ATOM 1366 C CA . ARG A 1 167 ? 0.914 -18.929 14.108 1.00 36.16 167 ARG B CA 1
ATOM 1367 C C . ARG A 1 167 ? 0.018 -17.759 13.712 1.00 39.43 167 ARG B C 1
ATOM 1368 O O . ARG A 1 167 ? 0.301 -17.035 12.751 1.00 38.21 167 ARG B O 1
ATOM 1376 N N . THR A 1 168 ? -1.097 -17.580 14.435 1.00 38.14 168 THR B N 1
ATOM 1377 C CA . THR A 1 168 ? -2.013 -16.482 14.126 1.00 40.57 168 THR B CA 1
ATOM 1378 C C . THR A 1 168 ? -1.357 -15.123 14.338 1.00 43.93 168 THR B C 1
ATOM 1379 O O . THR A 1 168 ? -1.509 -14.211 13.520 1.00 41.94 168 THR B O 1
ATOM 1383 N N . GLN A 1 169 ? -0.575 -14.988 15.407 1.00 41.60 169 GLN B N 1
ATOM 1384 C CA . GLN A 1 169 ? 0.026 -13.695 15.724 1.00 48.96 169 GLN B CA 1
ATOM 1385 C C . GLN A 1 169 ? 1.027 -13.286 14.646 1.00 47.42 169 GLN B C 1
ATOM 1386 O O . GLN A 1 169 ? 1.103 -12.107 14.283 1.00 50.40 169 GLN B O 1
ATOM 1392 N N . ILE A 1 170 ? 1.782 -14.259 14.117 1.00 41.87 170 ILE B N 1
ATOM 1393 C CA . ILE A 1 170 ? 2.738 -14.016 13.038 1.00 39.07 170 ILE B CA 1
ATOM 1394 C C . ILE A 1 170 ? 2.028 -13.672 11.733 1.00 48.95 170 ILE B C 1
ATOM 1395 O O . ILE A 1 170 ? 2.378 -12.692 11.056 1.00 42.02 170 ILE B O 1
ATOM 1400 N N . LEU A 1 171 ? 0.997 -14.451 11.376 1.00 40.03 171 LEU B N 1
ATOM 1401 C CA . LEU A 1 171 ? 0.318 -14.244 10.096 1.00 39.34 171 LEU B CA 1
ATOM 1402 C C . LEU A 1 171 ? -0.469 -12.938 10.073 1.00 42.65 171 LEU B C 1
ATOM 1403 O O . LEU A 1 171 ? -0.584 -12.310 9.015 1.00 41.90 171 LEU B O 1
ATOM 1408 N N . GLN A 1 172 ? -1.080 -12.542 11.201 1.00 40.58 172 GLN B N 1
ATOM 1409 C CA . GLN A 1 172 ? -1.914 -11.347 11.188 1.00 42.08 172 GLN B CA 1
ATOM 1410 C C . GLN A 1 172 ? -1.164 -10.102 10.694 1.00 48.04 172 GLN B C 1
ATOM 1411 O O . GLN A 1 172 ? -1.801 -9.175 10.197 1.00 47.82 172 GLN B O 1
ATOM 1417 N N . TYR A 1 173 ? 0.161 -10.026 10.886 1.00 41.04 173 TYR B N 1
ATOM 1418 C CA . TYR A 1 173 ? 0.961 -8.865 10.518 1.00 46.18 173 TYR B CA 1
ATOM 1419 C C . TYR A 1 173 ? 1.344 -8.821 9.043 1.00 56.74 173 TYR B C 1
ATOM 1420 O O . TYR A 1 173 ? 2.001 -7.863 8.628 1.00 55.41 173 TYR B O 1
ATOM 1429 N N . MET A 1 174 ? 1.015 -9.848 8.261 1.00 51.36 174 MET B N 1
ATOM 1430 C CA . MET A 1 174 ? 1.461 -9.931 6.873 1.00 51.08 174 MET B CA 1
ATOM 1431 C C . MET A 1 174 ? 0.703 -8.959 5.985 1.00 61.36 174 MET B C 1
ATOM 1432 O O . MET A 1 174 ? -0.500 -8.754 6.151 1.00 60.44 174 MET B O 1
ATOM 1437 N N . LYS A 1 175 ? 1.428 -8.354 5.039 1.00 64.51 175 LYS B N 1
ATOM 1438 C CA . LYS A 1 175 ? 0.867 -7.342 4.139 1.00 67.83 175 LYS B CA 1
ATOM 1439 C C . LYS A 1 175 ? -0.394 -7.857 3.442 1.00 78.09 175 LYS B C 1
ATOM 1440 O O . LYS A 1 175 ? -1.194 -7.064 2.938 1.00 72.50 175 LYS B O 1
ATOM 1443 N N . GLY B 1 3 ? 6.181 -62.299 17.021 1.00 78.70 3 GLY A N 1
ATOM 1444 C CA . GLY B 1 3 ? 5.797 -61.298 16.033 1.00 69.93 3 GLY A CA 1
ATOM 1445 C C . GLY B 1 3 ? 6.968 -60.484 15.503 1.00 63.98 3 GLY A C 1
ATOM 1446 O O . GLY B 1 3 ? 7.251 -59.405 16.028 1.00 68.94 3 GLY A O 1
ATOM 1447 N N . ARG B 1 4 ? 7.613 -60.969 14.435 1.00 65.63 4 ARG A N 1
ATOM 1448 C CA . ARG B 1 4 ? 8.844 -60.388 13.908 1.00 54.09 4 ARG A CA 1
ATOM 1449 C C . ARG B 1 4 ? 8.562 -59.434 12.746 1.00 40.44 4 ARG A C 1
ATOM 1450 O O . ARG B 1 4 ? 7.611 -59.614 11.986 1.00 51.40 4 ARG A O 1
ATOM 1458 N N . HIS B 1 5 ? 9.399 -58.410 12.614 1.00 43.74 5 HIS A N 1
ATOM 1459 C CA . HIS B 1 5 ? 9.252 -57.413 11.545 1.00 40.09 5 HIS A CA 1
ATOM 1460 C C . HIS B 1 5 ? 10.241 -57.614 10.392 1.00 38.11 5 HIS A C 1
ATOM 1461 O O . HIS B 1 5 ? 10.163 -56.903 9.377 1.00 35.46 5 HIS A O 1
ATOM 1468 N N . SER B 1 6 ? 11.153 -58.561 10.513 1.00 35.25 6 SER A N 1
ATOM 1469 C CA . SER B 1 6 ? 12.269 -58.646 9.589 1.00 31.06 6 SER A CA 1
ATOM 1470 C C . SER B 1 6 ? 12.825 -60.047 9.652 1.00 35.59 6 SER A C 1
ATOM 1471 O O . SER B 1 6 ? 12.507 -60.817 10.557 1.00 32.80 6 SER A O 1
ATOM 1474 N N . VAL B 1 7 ? 13.652 -60.370 8.663 1.00 32.81 7 VAL A N 1
ATOM 1475 C CA . VAL B 1 7 ? 14.517 -61.546 8.693 1.00 31.12 7 VAL A CA 1
ATOM 1476 C C . VAL B 1 7 ? 15.954 -61.055 8.605 1.00 34.67 7 VAL A C 1
ATOM 1477 O O . VAL B 1 7 ? 16.272 -60.211 7.757 1.00 31.53 7 VAL A O 1
ATOM 1481 N N . VAL B 1 8 ? 16.814 -61.571 9.468 1.00 32.93 8 VAL A N 1
ATOM 1482 C CA . VAL B 1 8 ? 18.224 -61.189 9.488 1.00 31.13 8 VAL A CA 1
ATOM 1483 C C . VAL B 1 8 ? 19.018 -62.351 8.934 1.00 31.93 8 VAL A C 1
ATOM 1484 O O . VAL B 1 8 ? 18.868 -63.491 9.392 1.00 33.12 8 VAL A O 1
ATOM 1488 N N . ARG B 1 9 ? 19.846 -62.075 7.930 1.00 28.92 9 ARG A N 1
ATOM 1489 C CA . ARG B 1 9 ? 20.778 -63.084 7.435 1.00 27.64 9 ARG A CA 1
ATOM 1490 C C . ARG B 1 9 ? 22.199 -62.558 7.564 1.00 31.90 9 ARG A C 1
ATOM 1491 O O . ARG B 1 9 ? 22.417 -61.361 7.756 1.00 28.29 9 ARG A O 1
ATOM 1499 N N . VAL B 1 10 ? 23.187 -63.456 7.426 1.00 28.55 10 VAL A N 1
ATOM 1500 C CA . VAL B 1 10 ? 24.586 -63.107 7.603 1.00 27.66 10 VAL A CA 1
ATOM 1501 C C . VAL B 1 10 ? 25.334 -63.460 6.321 1.00 31.61 10 VAL A C 1
ATOM 1502 O O . VAL B 1 10 ? 25.222 -64.580 5.830 1.00 30.83 10 VAL A O 1
ATOM 1506 N N . GLU B 1 11 ? 26.094 -62.503 5.790 1.00 27.99 11 GLU A N 1
ATOM 1507 C CA . GLU B 1 11 ? 26.963 -62.725 4.636 1.00 31.92 11 GLU A CA 1
ATOM 1508 C C . GLU B 1 11 ? 28.321 -62.135 4.972 1.00 31.08 11 GLU A C 1
ATOM 1509 O O . GLU B 1 11 ? 28.415 -60.936 5.230 1.00 31.22 11 GLU A O 1
ATOM 1515 N N . GLY B 1 12 ? 29.363 -62.964 4.997 1.00 30.71 12 GLY A N 1
ATOM 1516 C CA . GLY B 1 12 ? 30.676 -62.447 5.377 1.00 35.98 12 GLY A CA 1
ATOM 1517 C C . GLY B 1 12 ? 30.624 -61.883 6.787 1.00 41.50 12 GLY A C 1
ATOM 1518 O O . GLY B 1 12 ? 30.124 -62.525 7.706 1.00 34.39 12 GLY A O 1
ATOM 1519 N N . ASP B 1 13 ? 31.120 -60.659 6.975 1.00 37.27 13 ASP A N 1
ATOM 1520 C CA . ASP B 1 13 ? 31.090 -59.997 8.275 1.00 34.87 13 ASP A CA 1
ATOM 1521 C C . ASP B 1 13 ? 29.879 -59.078 8.458 1.00 32.37 13 ASP A C 1
ATOM 1522 O O . ASP B 1 13 ? 29.903 -58.204 9.333 1.00 32.22 13 ASP A O 1
ATOM 1527 N N . ARG B 1 14 ? 28.824 -59.234 7.666 1.00 27.77 14 ARG A N 1
ATOM 1528 C CA . ARG B 1 14 ? 27.696 -58.318 7.755 1.00 31.78 14 ARG A CA 1
ATOM 1529 C C . ARG B 1 14 ? 26.426 -59.020 8.199 1.00 30.41 14 ARG A C 1
ATOM 1530 O O . ARG B 1 14 ? 26.136 -60.124 7.738 1.00 29.71 14 ARG A O 1
ATOM 1538 N N . ALA B 1 15 ? 25.659 -58.346 9.067 1.00 29.11 15 ALA A N 1
ATOM 1539 C CA . ALA B 1 15 ? 24.284 -58.726 9.349 1.00 26.67 15 ALA A CA 1
ATOM 1540 C C . ALA B 1 15 ? 23.400 -57.932 8.406 1.00 28.53 15 ALA A C 1
ATOM 1541 O O . ALA B 1 15 ? 23.552 -56.717 8.303 1.00 31.49 15 ALA A O 1
ATOM 1543 N N . ILE B 1 16 ? 22.498 -58.599 7.707 1.00 27.48 16 ILE A N 1
ATOM 1544 C CA . ILE B 1 16 ? 21.612 -57.921 6.760 1.00 27.57 16 ILE A CA 1
ATOM 1545 C C . ILE B 1 16 ? 20.196 -58.120 7.252 1.00 30.04 16 ILE A C 1
ATOM 1546 O O . ILE B 1 16 ? 19.712 -59.256 7.314 1.00 30.54 16 ILE A O 1
ATOM 1551 N N . LYS B 1 17 ? 19.551 -57.028 7.647 1.00 29.13 17 LYS A N 1
ATOM 1552 C CA . LYS B 1 17 ? 18.208 -57.050 8.191 1.00 28.86 17 LYS A CA 1
ATOM 1553 C C . LYS B 1 17 ? 17.229 -56.639 7.096 1.00 32.10 17 LYS A C 1
ATOM 1554 O O . LYS B 1 17 ? 17.262 -55.492 6.636 1.00 31.61 17 LYS A O 1
ATOM 1560 N N . GLN B 1 18 ? 16.348 -57.556 6.687 1.00 26.64 18 GLN A N 1
ATOM 1561 C CA . GLN B 1 18 ? 15.396 -57.257 5.616 1.00 30.20 18 GLN A CA 1
ATOM 1562 C C . GLN B 1 18 ? 13.999 -57.199 6.221 1.00 34.12 18 GLN A C 1
ATOM 1563 O O . GLN B 1 18 ? 13.503 -58.202 6.745 1.00 33.77 18 GLN A O 1
ATOM 1569 N N . PHE B 1 19 ? 13.391 -56.019 6.195 1.00 32.17 19 PHE A N 1
ATOM 1570 C CA . PHE B 1 19 ? 12.067 -55.843 6.785 1.00 34.45 19 PHE A CA 1
ATOM 1571 C C . PHE B 1 19 ? 10.975 -56.366 5.864 1.00 35.80 19 PHE A C 1
ATOM 1572 O O . PHE B 1 19 ? 11.059 -56.220 4.644 1.00 33.77 19 PHE A O 1
ATOM 1580 N N . PHE B 1 20 ? 9.923 -56.945 6.454 1.00 32.93 20 PHE A N 1
ATOM 1581 C CA . PHE B 1 20 ? 8.749 -57.273 5.657 1.00 36.41 20 PHE A CA 1
ATOM 1582 C C . PHE B 1 20 ? 8.066 -55.994 5.154 1.00 35.78 20 PHE A C 1
ATOM 1583 O O . PHE B 1 20 ? 8.186 -54.924 5.769 1.00 36.81 20 PHE A O 1
ATOM 1591 N N . PRO B 1 21 ? 7.406 -56.062 3.993 1.00 38.67 21 PRO A N 1
ATOM 1592 C CA . PRO B 1 21 ? 6.883 -54.833 3.357 1.00 37.59 21 PRO A CA 1
ATOM 1593 C C . PRO B 1 21 ? 5.891 -54.055 4.204 1.00 36.35 21 PRO A C 1
ATOM 1594 O O . PRO B 1 21 ? 5.774 -52.839 4.029 1.00 32.96 21 PRO A O 1
ATOM 1598 N N . ALA B 1 22 ? 5.161 -54.716 5.108 1.00 34.13 22 ALA A N 1
ATOM 1599 C CA . ALA B 1 22 ? 4.248 -53.988 5.981 1.00 32.94 22 ALA A CA 1
ATOM 1600 C C . ALA B 1 22 ? 4.956 -53.152 7.036 1.00 35.68 22 ALA A C 1
ATOM 1601 O O . ALA B 1 22 ? 4.277 -52.394 7.745 1.00 33.08 22 ALA A O 1
ATOM 1603 N N . TYR B 1 23 ? 6.287 -53.277 7.167 1.00 32.75 23 TYR A N 1
ATOM 1604 C CA . TYR B 1 23 ? 7.068 -52.611 8.208 1.00 33.62 23 TYR A CA 1
ATOM 1605 C C . TYR B 1 23 ? 8.069 -51.621 7.628 1.00 33.14 23 TYR A C 1
ATOM 1606 O O . TYR B 1 23 ? 9.136 -51.381 8.204 1.00 28.46 23 TYR A O 1
ATOM 1615 N N . ARG B 1 24 ? 7.711 -50.971 6.522 1.00 31.77 24 ARG A N 1
ATOM 1616 C CA . ARG B 1 24 ? 8.567 -49.903 6.022 1.00 29.56 24 ARG A CA 1
ATOM 1617 C C . ARG B 1 24 ? 8.787 -48.843 7.098 1.00 32.21 24 ARG A C 1
ATOM 1618 O O . ARG B 1 24 ? 9.839 -48.201 7.148 1.00 34.76 24 ARG A O 1
ATOM 1626 N N . TYR B 1 25 ? 7.769 -48.591 7.913 1.00 31.70 25 TYR A N 1
ATOM 1627 C CA . TYR B 1 25 ? 7.897 -47.598 8.975 1.00 30.98 25 TYR A CA 1
ATOM 1628 C C . TYR B 1 25 ? 9.091 -47.925 9.869 1.00 35.19 25 TYR A C 1
ATOM 1629 O O . TYR B 1 25 ? 9.896 -47.054 10.190 1.00 34.95 25 TYR A O 1
ATOM 1638 N N . ASN B 1 26 ? 9.242 -49.192 10.245 1.00 33.56 26 ASN A N 1
ATOM 1639 C CA . ASN B 1 26 ? 10.316 -49.593 11.151 1.00 31.07 26 ASN A CA 1
ATOM 1640 C C . ASN B 1 26 ? 11.671 -49.634 10.485 1.00 32.54 26 ASN A C 1
ATOM 1641 O O . ASN B 1 26 ? 12.696 -49.401 11.150 1.00 32.32 26 ASN A O 1
ATOM 1646 N N . PHE B 1 27 ? 11.704 -49.992 9.203 1.00 31.87 27 PHE A N 1
ATOM 1647 C CA . PHE B 1 27 ? 12.930 -49.911 8.422 1.00 29.00 27 PHE A CA 1
ATOM 1648 C C . PHE B 1 27 ? 13.593 -48.558 8.597 1.00 29.57 27 PHE A C 1
ATOM 1649 O O . PHE B 1 27 ? 14.801 -48.470 8.845 1.00 28.79 27 PHE A O 1
ATOM 1657 N N . TRP B 1 28 ? 12.817 -47.478 8.424 1.00 28.00 28 TRP A N 1
ATOM 1658 C CA . TRP B 1 28 ? 13.408 -46.136 8.469 1.00 28.80 28 TRP A CA 1
ATOM 1659 C C . TRP B 1 28 ? 13.832 -45.745 9.875 1.00 32.52 28 TRP A C 1
ATOM 1660 O O . TRP B 1 28 ? 14.768 -44.958 10.028 1.00 32.58 28 TRP A O 1
ATOM 1671 N N . LYS B 1 29 ? 13.135 -46.231 10.920 1.00 29.95 29 LYS A N 1
ATOM 1672 C CA . LYS B 1 29 ? 13.595 -45.872 12.256 1.00 30.71 29 LYS A CA 1
ATOM 1673 C C . LYS B 1 29 ? 14.869 -46.607 12.601 1.00 32.08 29 LYS A C 1
ATOM 1674 O O . LYS B 1 29 ? 15.794 -46.018 13.185 1.00 32.08 29 LYS A O 1
ATOM 1680 N N . GLU B 1 30 ? 14.950 -47.891 12.237 1.00 29.05 30 GLU A N 1
ATOM 1681 C CA . GLU B 1 30 ? 16.214 -48.613 12.382 1.00 30.96 30 GLU A CA 1
ATOM 1682 C C . GLU B 1 30 ? 17.347 -47.875 11.674 1.00 31.06 30 GLU A C 1
ATOM 1683 O O . GLU B 1 30 ? 18.383 -47.579 12.270 1.00 28.31 30 GLU A O 1
ATOM 1689 N N . ALA B 1 31 ? 17.162 -47.555 10.401 1.00 30.39 31 ALA A N 1
ATOM 1690 C CA . ALA B 1 31 ? 18.206 -46.813 9.689 1.00 28.62 31 ALA A CA 1
ATOM 1691 C C . ALA B 1 31 ? 18.518 -45.489 10.373 1.00 26.93 31 ALA A C 1
ATOM 1692 O O . ALA B 1 31 ? 19.696 -45.114 10.498 1.00 29.25 31 ALA A O 1
ATOM 1694 N N . GLY B 1 32 ? 17.472 -44.750 10.782 1.00 32.49 32 GLY A N 1
ATOM 1695 C CA . GLY B 1 32 ? 17.679 -43.418 11.345 1.00 29.87 32 GLY A CA 1
ATOM 1696 C C . GLY B 1 32 ? 18.459 -43.443 12.647 1.00 34.58 32 GLY A C 1
ATOM 1697 O O . GLY B 1 32 ? 19.462 -42.747 12.795 1.00 29.87 32 GLY A O 1
ATOM 1698 N N . PHE B 1 33 ? 18.028 -44.270 13.598 1.00 29.23 33 PHE A N 1
ATOM 1699 C CA . PHE B 1 33 ? 18.697 -44.281 14.891 1.00 36.53 33 PHE A CA 1
ATOM 1700 C C . PHE B 1 33 ? 20.092 -44.908 14.802 1.00 29.77 33 PHE A C 1
ATOM 1701 O O . PHE B 1 33 ? 21.021 -44.418 15.449 1.00 29.01 33 PHE A O 1
ATOM 1709 N N . LEU B 1 34 ? 20.296 -45.932 13.967 1.00 29.94 34 LEU A N 1
ATOM 1710 C CA . LEU B 1 34 ? 21.668 -46.407 13.767 1.00 27.91 34 LEU A CA 1
ATOM 1711 C C . LEU B 1 34 ? 22.561 -45.281 13.231 1.00 31.19 34 LEU A C 1
ATOM 1712 O O . LEU B 1 34 ? 23.678 -45.065 13.716 1.00 28.74 34 LEU A O 1
ATOM 1717 N N . SER B 1 35 ? 22.065 -44.522 12.250 1.00 29.60 35 SER A N 1
ATOM 1718 C CA . SER B 1 35 ? 22.852 -43.403 11.715 1.00 31.19 35 SER A CA 1
ATOM 1719 C C . SER B 1 35 ? 23.181 -42.391 12.802 1.00 28.28 35 SER A C 1
ATOM 1720 O O . SER B 1 35 ? 24.342 -41.995 12.971 1.00 33.76 35 SER A O 1
ATOM 1723 N N . LEU B 1 36 ? 22.175 -41.997 13.596 1.00 33.54 36 LEU A N 1
ATOM 1724 C CA . LEU B 1 36 ? 22.406 -40.979 14.621 1.00 31.56 36 LEU A CA 1
ATOM 1725 C C . LEU B 1 36 ? 23.322 -41.482 15.726 1.00 35.14 36 LEU A C 1
ATOM 1726 O O . LEU B 1 36 ? 23.874 -40.663 16.465 1.00 36.56 36 LEU A O 1
ATOM 1731 N N . LEU B 1 37 ? 23.532 -42.799 15.830 1.00 29.71 37 LEU A N 1
ATOM 1732 C CA . LEU B 1 37 ? 24.363 -43.330 16.902 1.00 32.11 37 LEU A CA 1
ATOM 1733 C C . LEU B 1 37 ? 25.749 -43.761 16.446 1.00 34.39 37 LEU A C 1
ATOM 1734 O O . LEU B 1 37 ? 26.521 -44.246 17.273 1.00 31.56 37 LEU A O 1
ATOM 1739 N N . GLN B 1 38 ? 26.099 -43.557 15.168 1.00 33.27 38 GLN A N 1
ATOM 1740 C CA . GLN B 1 38 ? 27.410 -43.965 14.649 1.00 34.85 38 GLN A CA 1
ATOM 1741 C C . GLN B 1 38 ? 28.549 -43.244 15.331 1.00 37.20 38 GLN A C 1
ATOM 1742 O O . GLN B 1 38 ? 29.681 -43.766 15.362 1.00 32.97 38 GLN A O 1
ATOM 1748 N N . GLU B 1 39 ? 28.283 -42.067 15.895 1.00 34.59 39 GLU A N 1
ATOM 1749 C CA . GLU B 1 39 ? 29.358 -41.389 16.610 1.00 42.27 39 GLU A CA 1
ATOM 1750 C C . GLU B 1 39 ? 29.747 -42.098 17.895 1.00 40.96 39 GLU A C 1
ATOM 1751 O O . GLU B 1 39 ? 30.792 -41.765 18.468 1.00 39.20 39 GLU A O 1
ATOM 1757 N N . PHE B 1 40 ? 28.978 -43.087 18.339 1.00 34.59 40 PHE A N 1
ATOM 1758 C CA . PHE B 1 40 ? 29.304 -43.818 19.558 1.00 34.70 40 PHE A CA 1
ATOM 1759 C C . PHE B 1 40 ? 29.715 -45.247 19.224 1.00 37.28 40 PHE A C 1
ATOM 1760 O O . PHE B 1 40 ? 29.384 -45.786 18.159 1.00 40.31 40 PHE A O 1
ATOM 1768 N N . ASP B 1 41 ? 30.356 -45.886 20.179 1.00 36.44 41 ASP A N 1
ATOM 1769 C CA . ASP B 1 41 ? 30.886 -47.223 19.959 1.00 43.41 41 ASP A CA 1
ATOM 1770 C C . ASP B 1 41 ? 29.923 -48.345 20.360 1.00 40.95 41 ASP A C 1
ATOM 1771 O O . ASP B 1 41 ? 30.264 -49.525 20.188 1.00 39.33 41 ASP A O 1
ATOM 1776 N N . PHE B 1 42 ? 28.699 -48.027 20.802 1.00 35.10 42 PHE A N 1
ATOM 1777 C CA . PHE B 1 42 ? 27.814 -49.060 21.323 1.00 34.29 42 PHE A CA 1
ATOM 1778 C C . PHE B 1 42 ? 26.703 -49.455 20.357 1.00 34.03 42 PHE A C 1
ATOM 1779 O O . PHE B 1 42 ? 25.718 -50.053 20.795 1.00 37.03 42 PHE A O 1
ATOM 1787 N N . VAL B 1 43 ? 26.834 -49.150 19.059 1.00 32.01 43 VAL A N 1
ATOM 1788 C CA . VAL B 1 43 ? 25.962 -49.704 18.017 1.00 30.66 43 VAL A CA 1
ATOM 1789 C C . VAL B 1 43 ? 26.829 -50.279 16.893 1.00 34.64 43 VAL A C 1
ATOM 1790 O O . VAL B 1 43 ? 27.997 -49.901 16.748 1.00 35.40 43 VAL A O 1
ATOM 1794 N N . PRO B 1 44 ? 26.262 -51.186 16.069 1.00 29.11 44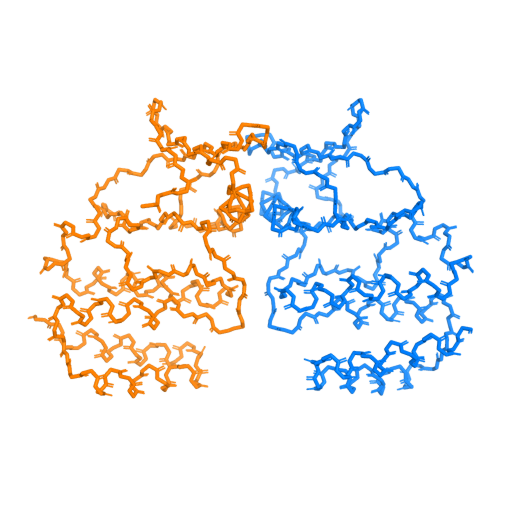 PRO A N 1
ATOM 1795 C CA . PRO B 1 44 ? 26.989 -51.676 14.883 1.00 30.69 44 PRO A CA 1
ATOM 1796 C C . PRO B 1 44 ? 27.316 -50.554 13.916 1.00 34.09 44 PRO A C 1
ATOM 1797 O O . PRO B 1 44 ? 26.545 -49.611 13.750 1.00 30.70 44 PRO A O 1
ATOM 1801 N N . ARG B 1 45 ? 28.445 -50.682 13.233 1.00 31.72 45 ARG A N 1
ATOM 1802 C CA . ARG B 1 45 ? 28.683 -49.807 12.085 1.00 33.81 45 ARG A CA 1
ATOM 1803 C C . ARG B 1 45 ? 27.600 -50.035 11.032 1.00 34.94 45 ARG A C 1
ATOM 1804 O O . ARG B 1 45 ? 27.230 -51.178 10.733 1.00 30.18 45 ARG A O 1
ATOM 1812 N N . LEU B 1 46 ? 27.079 -48.946 10.465 1.00 25.95 46 LEU A N 1
ATOM 1813 C CA . LEU B 1 46 ? 26.062 -49.020 9.415 1.00 27.30 46 LEU A CA 1
ATOM 1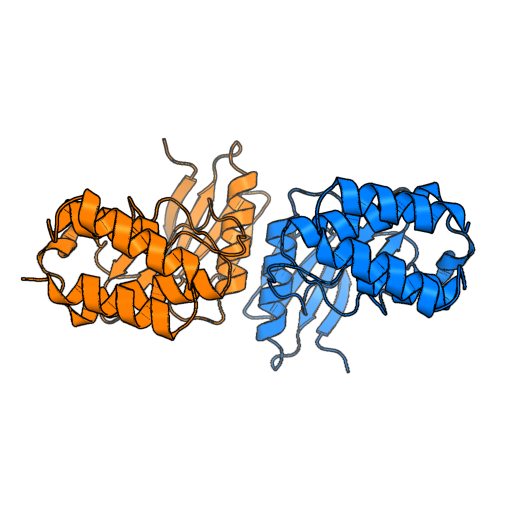814 C C . LEU B 1 46 ? 26.728 -48.917 8.046 1.00 28.39 46 LEU A C 1
ATOM 1815 O O . LEU B 1 46 ? 27.562 -48.037 7.826 1.00 31.03 46 LEU A O 1
ATOM 1820 N N . TYR B 1 47 ? 26.447 -49.868 7.153 1.00 28.05 47 TYR A N 1
ATOM 1821 C CA . TYR B 1 47 ? 27.145 -49.896 5.860 1.00 31.14 47 TYR A CA 1
ATOM 1822 C C . TYR B 1 47 ? 26.281 -49.459 4.689 1.00 33.05 47 TYR A C 1
ATOM 1823 O O . TYR B 1 47 ? 26.775 -48.801 3.775 1.00 33.42 47 TYR A O 1
ATOM 1832 N N . SER B 1 48 ? 25.014 -49.825 4.669 1.00 30.48 48 SER A N 1
ATOM 1833 C CA . SER B 1 48 ? 24.197 -49.447 3.515 1.00 31.40 48 SER A CA 1
ATOM 1834 C C . SER B 1 48 ? 22.731 -49.563 3.867 1.00 37.83 48 SER A C 1
ATOM 1835 O O . SER B 1 48 ? 22.338 -50.282 4.796 1.00 32.31 48 SER A O 1
ATOM 1838 N N . ILE B 1 49 ? 21.913 -48.797 3.137 1.00 30.80 49 ILE A N 1
ATOM 1839 C CA . ILE B 1 49 ? 20.469 -48.942 3.243 1.00 35.95 49 ILE A CA 1
ATOM 1840 C C . ILE B 1 49 ? 19.959 -49.155 1.828 1.00 45.55 49 ILE A C 1
ATOM 1841 O O . ILE B 1 49 ? 20.542 -48.668 0.853 1.00 43.72 49 ILE A O 1
ATOM 1846 N N . ASN B 1 50 ? 18.912 -49.948 1.699 1.00 32.25 50 ASN A N 1
ATOM 1847 C CA . ASN B 1 50 ? 18.329 -50.185 0.390 1.00 31.34 50 ASN A CA 1
ATOM 1848 C C . ASN B 1 50 ? 16.827 -50.108 0.592 1.00 32.76 50 ASN A C 1
ATOM 1849 O O . ASN B 1 50 ? 16.182 -51.098 0.957 1.00 30.31 50 ASN A O 1
ATOM 1854 N N . PRO B 1 51 ? 16.240 -48.931 0.387 1.00 32.62 51 PRO A N 1
ATOM 1855 C CA . PRO B 1 51 ? 14.795 -48.773 0.606 1.00 32.73 51 PRO A CA 1
ATOM 1856 C C . PRO B 1 51 ? 13.964 -49.631 -0.314 1.00 35.05 51 PRO A C 1
ATOM 1857 O O . PRO B 1 51 ? 12.823 -49.938 0.031 1.00 33.81 51 PRO A O 1
ATOM 1861 N N . GLU B 1 52 ? 14.458 -49.959 -1.520 1.00 32.50 52 GLU A N 1
ATOM 1862 C CA . GLU B 1 52 ? 13.628 -50.771 -2.401 1.00 34.41 52 GLU A CA 1
ATOM 1863 C C . GLU B 1 52 ? 13.507 -52.188 -1.863 1.00 37.99 52 GLU A C 1
ATOM 1864 O O . GLU B 1 52 ? 12.446 -52.805 -1.981 1.00 37.03 52 GLU A O 1
ATOM 1867 N N . LYS B 1 53 ? 14.578 -52.729 -1.279 1.00 32.63 53 LYS A N 1
ATOM 1868 C CA . LYS B 1 53 ? 14.485 -54.048 -0.656 1.00 35.19 53 LYS A CA 1
ATOM 1869 C C . LYS B 1 53 ? 14.182 -54.006 0.837 1.00 35.99 53 LYS A C 1
ATOM 1870 O O . LYS B 1 53 ? 14.101 -55.072 1.452 1.00 38.00 53 LYS A O 1
ATOM 1876 N N . LEU B 1 54 ? 14.015 -52.814 1.427 1.00 32.27 54 LEU A N 1
ATOM 1877 C CA . LEU B 1 54 ? 13.921 -52.624 2.884 1.00 30.12 54 LEU A CA 1
ATOM 1878 C C . LEU B 1 54 ? 15.022 -53.392 3.623 1.00 33.68 54 LEU A C 1
ATOM 1879 O O . LEU B 1 54 ? 14.770 -54.082 4.616 1.00 35.10 54 LEU A O 1
ATOM 1884 N N . GLU B 1 55 ? 16.258 -53.276 3.125 1.00 28.86 55 GLU A N 1
ATOM 1885 C CA . GLU B 1 55 ? 17.412 -53.955 3.707 1.00 26.78 55 GLU A CA 1
ATOM 1886 C C . GLU B 1 55 ? 18.380 -52.960 4.301 1.00 29.76 55 GLU A C 1
ATOM 1887 O O . GLU B 1 55 ? 18.694 -51.935 3.685 1.00 29.66 55 GLU A O 1
ATOM 1893 N N . ILE B 1 56 ? 18.861 -53.276 5.495 1.00 28.44 56 ILE A N 1
ATOM 1894 C CA . ILE B 1 56 ? 19.939 -52.543 6.147 1.00 26.91 56 ILE A CA 1
ATOM 1895 C C . ILE B 1 56 ? 21.113 -53.486 6.293 1.00 33.10 56 ILE A C 1
ATOM 1896 O O . ILE B 1 56 ? 20.939 -54.585 6.828 1.00 30.84 56 ILE A O 1
ATOM 1901 N N . GLU B 1 57 ? 22.299 -53.088 5.813 1.00 27.61 57 GLU A N 1
ATOM 1902 C CA . GLU B 1 57 ? 23.494 -53.915 6.029 1.00 27.14 57 GLU A CA 1
ATOM 1903 C C . GLU B 1 57 ? 24.357 -53.247 7.087 1.00 29.13 57 GLU A C 1
ATOM 1904 O O . GLU B 1 57 ? 24.680 -52.058 6.966 1.00 29.51 57 GLU A O 1
ATOM 1910 N N . MET B 1 58 ? 24.760 -54.003 8.100 1.00 28.03 58 MET A N 1
ATOM 1911 C CA . MET B 1 58 ? 25.496 -53.422 9.211 1.00 24.69 58 MET A CA 1
ATOM 1912 C C . MET B 1 58 ? 26.523 -54.429 9.700 1.00 30.65 58 MET A C 1
ATOM 1913 O O . MET B 1 58 ? 26.526 -55.596 9.295 1.00 26.85 58 MET A O 1
ATOM 1918 N N . GLU B 1 59 ? 27.386 -53.969 10.615 1.00 28.58 59 GLU A N 1
ATOM 1919 C CA . GLU B 1 59 ? 28.410 -54.824 11.166 1.00 28.75 59 GLU A CA 1
ATOM 1920 C C . GLU B 1 59 ? 27.792 -55.973 11.972 1.00 29.67 59 GLU A C 1
ATOM 1921 O O . GLU B 1 59 ? 26.972 -55.746 12.864 1.00 27.54 59 GLU A O 1
ATOM 1927 N N . PHE B 1 60 ? 28.238 -57.215 11.703 1.00 32.84 60 PHE A N 1
ATOM 1928 C CA . PHE B 1 60 ? 27.871 -58.321 12.581 1.00 31.74 60 PHE A CA 1
ATOM 1929 C C . PHE B 1 60 ? 28.656 -58.211 13.879 1.00 28.86 60 PHE A C 1
ATOM 1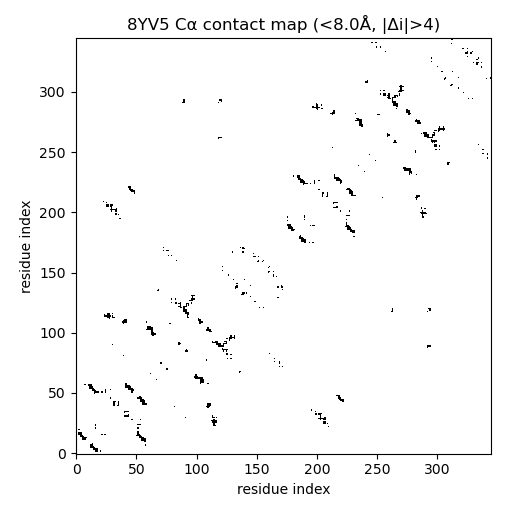930 O O . PHE B 1 60 ? 29.886 -58.177 13.847 1.00 28.40 60 PHE A O 1
ATOM 1938 N N . ILE B 1 61 ? 27.968 -58.182 15.023 1.00 31.30 61 ILE A N 1
ATOM 1939 C CA . ILE B 1 61 ? 28.635 -58.047 16.328 1.00 27.40 61 ILE A CA 1
ATOM 1940 C C . ILE B 1 61 ? 28.874 -59.427 16.884 1.00 30.30 61 ILE A C 1
ATOM 1941 O O . ILE B 1 61 ? 27.915 -60.146 17.189 1.00 30.04 61 ILE A O 1
ATOM 1946 N N . GLU B 1 62 ? 30.149 -59.784 17.071 1.00 30.23 62 GLU A N 1
ATOM 1947 C CA . GLU B 1 62 ? 30.469 -61.042 17.713 1.00 32.13 62 GLU A CA 1
ATOM 1948 C C . GLU B 1 62 ? 30.397 -60.866 19.226 1.00 36.69 62 GLU A C 1
ATOM 1949 O O . GLU B 1 62 ? 30.982 -59.927 19.782 1.00 35.95 62 GLU A O 1
ATOM 1955 N N . GLY B 1 63 ? 29.690 -61.766 19.896 1.00 35.56 63 GLY A N 1
ATOM 1956 C CA . GLY B 1 63 ? 29.610 -61.712 21.348 1.00 31.84 63 GLY A CA 1
ATOM 1957 C C . GLY B 1 63 ? 28.556 -62.689 21.841 1.00 38.69 63 GLY A C 1
ATOM 1958 O O . GLY B 1 63 ? 28.116 -63.579 21.109 1.00 37.43 63 GLY A O 1
ATOM 1959 N N . ARG B 1 64 ? 28.177 -62.521 23.097 1.00 36.77 64 ARG A N 1
ATOM 1960 C CA . ARG B 1 64 ? 27.109 -63.313 23.689 1.00 36.74 64 ARG A CA 1
ATOM 1961 C C . ARG B 1 64 ? 25.933 -62.400 24.007 1.00 42.40 64 ARG A C 1
ATOM 1962 O O . ARG B 1 64 ? 26.154 -61.292 24.512 1.00 40.28 64 ARG A O 1
ATOM 1970 N N . PRO B 1 65 ? 24.694 -62.807 23.740 1.00 40.11 65 PRO A N 1
ATOM 1971 C CA . PRO B 1 65 ? 23.554 -61.954 24.121 1.00 42.34 65 PRO A CA 1
ATOM 1972 C C . PRO B 1 65 ? 23.391 -61.923 25.629 1.00 40.82 65 PRO A C 1
ATOM 1973 O O . PRO B 1 65 ? 23.680 -62.900 26.345 1.00 41.26 65 PRO A O 1
ATOM 1977 N N . ILE B 1 66 ? 22.904 -60.781 26.127 1.00 39.52 66 ILE A N 1
ATOM 1978 C CA . ILE B 1 66 ? 22.876 -60.593 27.579 1.00 39.14 66 ILE A CA 1
ATOM 1979 C C . ILE B 1 66 ? 22.115 -61.712 28.283 1.00 42.39 66 ILE A C 1
ATOM 1980 O O . ILE B 1 66 ? 22.469 -62.092 29.412 1.00 45.06 66 ILE A O 1
ATOM 1985 N N . LYS B 1 67 ? 21.099 -62.290 27.631 1.00 41.66 67 LYS A N 1
ATOM 1986 C CA . LYS B 1 67 ? 20.318 -63.363 28.281 1.00 47.60 67 LYS A CA 1
ATOM 1987 C C . LYS B 1 67 ? 21.165 -64.572 28.683 1.00 48.33 67 LYS A C 1
ATOM 1988 O O . LYS B 1 67 ? 20.849 -65.241 29.677 1.00 44.47 67 LYS A O 1
ATOM 1994 N N . ASP B 1 68 ? 22.242 -64.867 27.951 1.00 50.90 68 ASP A N 1
ATOM 1995 C CA . ASP B 1 68 ? 23.033 -66.079 28.201 1.00 45.87 68 ASP A CA 1
ATOM 1996 C C . ASP B 1 68 ? 24.107 -65.884 29.251 1.00 48.96 68 ASP A C 1
ATOM 1997 O O . ASP B 1 68 ? 24.688 -66.867 29.721 1.00 51.39 68 ASP A O 1
ATOM 2002 N N . VAL B 1 69 ? 24.400 -64.646 29.631 1.00 47.17 69 VAL A N 1
ATOM 2003 C CA . VAL B 1 69 ? 25.520 -64.369 30.533 1.00 52.57 69 VAL A CA 1
ATOM 2004 C C . VAL B 1 69 ? 25.153 -63.379 31.621 1.00 54.71 69 VAL A C 1
ATOM 2005 O O . VAL B 1 69 ? 26.026 -62.934 32.375 1.00 60.77 69 VAL A O 1
ATOM 2009 N N . ILE B 1 70 ? 23.862 -63.049 31.736 1.00 48.08 70 ILE A N 1
ATOM 2010 C CA . ILE B 1 70 ? 23.453 -61.995 32.664 1.00 57.41 70 ILE A CA 1
ATOM 2011 C C . ILE B 1 70 ? 23.903 -62.341 34.076 1.00 62.63 70 ILE A C 1
ATOM 2012 O O . ILE B 1 70 ? 24.280 -61.460 34.860 1.00 61.18 70 ILE A O 1
ATOM 2017 N N . ASN B 1 71 ? 23.860 -63.624 34.431 1.00 65.57 71 ASN A N 1
ATOM 2018 C CA . ASN B 1 71 ? 24.176 -63.984 35.808 1.00 75.40 71 ASN A CA 1
ATOM 2019 C C . ASN B 1 71 ? 25.665 -63.905 36.101 1.00 68.11 71 ASN A C 1
ATOM 2020 O O . ASN B 1 71 ? 26.048 -63.818 37.273 1.00 71.67 71 ASN A O 1
ATOM 2025 N N . GLU B 1 72 ? 26.499 -63.895 35.069 1.00 64.16 72 GLU A N 1
ATOM 2026 C CA . GLU B 1 72 ? 27.948 -63.875 35.211 1.00 69.23 72 GLU A CA 1
ATOM 2027 C C . GLU B 1 72 ? 28.556 -62.479 35.090 1.00 75.28 72 GLU A C 1
ATOM 2028 O O . GLU B 1 72 ? 29.768 -62.339 35.291 1.00 61.48 72 GLU A O 1
ATOM 2030 N N . LEU B 1 73 ? 27.768 -61.449 34.753 1.00 65.80 73 LEU A N 1
ATOM 2031 C CA . LEU B 1 73 ? 28.325 -60.108 34.571 1.00 58.18 73 LEU A CA 1
ATOM 2032 C C . LEU B 1 73 ? 28.701 -59.482 35.913 1.00 59.11 73 LEU A C 1
ATOM 2033 O O . LEU B 1 73 ? 27.926 -59.512 36.882 1.00 58.30 73 LEU A O 1
ATOM 2038 N N . ASN B 1 74 ? 29.896 -58.903 35.965 1.00 53.43 74 ASN A N 1
ATOM 2039 C CA . ASN B 1 74 ? 30.331 -58.207 37.163 1.00 60.53 74 ASN A CA 1
ATOM 2040 C C . ASN B 1 74 ? 29.774 -56.774 37.169 1.00 58.32 74 ASN A C 1
ATOM 2041 O O . ASN B 1 74 ? 29.217 -56.287 36.177 1.00 56.57 74 ASN A O 1
ATOM 2046 N N . SER B 1 75 ? 29.905 -56.105 38.318 1.00 64.55 75 SER A N 1
ATOM 2047 C CA . SER B 1 75 ? 29.373 -54.751 38.458 1.00 66.82 75 SER A CA 1
ATOM 2048 C C . SER B 1 75 ? 30.071 -53.773 37.511 1.00 65.40 75 SER A C 1
ATOM 2049 O O . SER B 1 75 ? 29.439 -52.826 37.035 1.00 59.84 75 SER A O 1
ATOM 2052 N N . GLU B 1 76 ? 31.357 -54.002 37.208 1.00 66.51 76 GLU A N 1
ATOM 2053 C CA . GLU B 1 76 ? 32.029 -53.296 36.121 1.00 68.20 76 GLU A CA 1
ATOM 2054 C C . GLU B 1 76 ? 31.172 -53.185 34.873 1.00 62.69 76 GLU A C 1
ATOM 2055 O O . GLU B 1 76 ? 30.873 -52.096 34.366 1.00 64.75 76 GLU A O 1
ATOM 2061 N N . THR B 1 77 ? 30.754 -54.348 34.399 1.00 60.83 77 THR A N 1
ATOM 2062 C CA . THR B 1 77 ? 30.080 -54.471 33.123 1.00 55.83 77 THR A CA 1
ATOM 2063 C C . THR B 1 77 ? 28.653 -53.946 33.197 1.00 52.26 77 THR A C 1
ATOM 2064 O O . THR B 1 77 ? 28.192 -53.244 32.281 1.00 52.38 77 THR A O 1
ATOM 2068 N N . ILE B 1 78 ? 27.951 -54.243 34.292 1.00 53.63 78 ILE A N 1
ATOM 2069 C CA . ILE B 1 78 ? 26.611 -53.700 34.502 1.00 54.48 78 ILE A CA 1
ATOM 2070 C C . ILE B 1 78 ? 26.634 -52.176 34.496 1.00 59.14 78 ILE A C 1
ATOM 2071 O O . ILE B 1 78 ? 25.763 -51.533 33.900 1.00 52.04 78 ILE A O 1
ATOM 2076 N N . GLY B 1 79 ? 27.624 -51.575 35.155 1.00 55.63 79 GLY A N 1
ATOM 2077 C CA . GLY B 1 79 ? 27.719 -50.122 35.140 1.00 58.87 79 GLY A CA 1
ATOM 2078 C C . GLY B 1 79 ? 27.956 -49.568 33.745 1.00 54.59 79 GLY A C 1
ATOM 2079 O O . GLY B 1 79 ? 27.459 -48.493 33.400 1.00 50.36 79 GLY A O 1
ATOM 2080 N N . ARG B 1 80 ? 28.734 -50.287 32.925 1.00 54.10 80 ARG A N 1
ATOM 2081 C CA . ARG B 1 80 ? 28.902 -49.860 31.535 1.00 51.26 80 ARG A CA 1
ATOM 2082 C C . ARG B 1 80 ? 27.585 -49.936 30.762 1.00 51.96 80 ARG A C 1
ATOM 2083 O O . ARG B 1 80 ? 27.309 -49.072 29.922 1.00 45.81 80 ARG A O 1
ATOM 2091 N N . ILE B 1 81 ? 26.745 -50.942 31.040 1.00 50.64 81 ILE A N 1
ATOM 2092 C CA . ILE B 1 81 ? 25.457 -51.021 30.351 1.00 49.89 81 ILE A CA 1
ATOM 2093 C C . ILE B 1 81 ? 24.549 -49.897 30.825 1.00 50.66 81 ILE A C 1
ATOM 2094 O O . ILE B 1 81 ? 23.954 -49.173 30.016 1.00 46.08 81 ILE A O 1
ATOM 2099 N N . LEU B 1 82 ? 24.481 -49.696 32.146 1.00 51.58 82 LEU A N 1
ATOM 2100 C CA . LEU B 1 82 ? 23.689 -48.593 32.688 1.00 51.03 82 LEU A CA 1
ATOM 2101 C C . LEU B 1 82 ? 24.127 -47.265 32.083 1.00 56.88 82 LEU A C 1
ATOM 2102 O O . LEU B 1 82 ? 23.290 -46.401 31.771 1.00 51.41 82 LEU A O 1
ATOM 2107 N N . ASP B 1 83 ? 25.442 -47.089 31.905 1.00 46.86 83 ASP A N 1
ATOM 2108 C CA . ASP B 1 83 ? 25.942 -45.867 31.284 1.00 51.23 83 ASP A CA 1
ATOM 2109 C C . ASP B 1 83 ? 25.396 -45.688 29.871 1.00 47.18 83 ASP A C 1
ATOM 2110 O O . ASP B 1 83 ? 25.042 -44.567 29.477 1.00 52.53 83 ASP A O 1
ATOM 2115 N N . ILE B 1 84 ? 25.297 -46.772 29.094 1.00 44.61 84 ILE A N 1
ATOM 2116 C CA . ILE B 1 84 ? 24.772 -46.656 27.726 1.00 43.06 84 ILE A CA 1
ATOM 2117 C C . ILE B 1 84 ? 23.307 -46.266 27.739 1.00 47.30 84 ILE A C 1
ATOM 2118 O O . ILE B 1 84 ? 22.864 -45.448 26.918 1.00 42.70 84 ILE A O 1
ATOM 2123 N N . CYS B 1 85 ? 22.522 -46.874 28.634 1.00 43.20 85 CYS A N 1
ATOM 2124 C CA . CYS B 1 85 ? 21.113 -46.495 28.781 1.00 45.31 85 CYS A CA 1
ATOM 2125 C C . CYS B 1 85 ? 20.971 -45.025 29.127 1.00 48.46 85 CYS A C 1
ATOM 2126 O O . CYS B 1 85 ? 20.096 -44.332 28.597 1.00 44.77 85 CYS A O 1
ATOM 2129 N N . ARG B 1 86 ? 21.800 -44.552 30.054 1.00 48.25 86 ARG A N 1
ATOM 2130 C CA . ARG B 1 86 ? 21.779 -43.148 30.435 1.00 51.73 86 ARG A CA 1
ATOM 2131 C C . ARG B 1 86 ? 22.138 -42.271 29.243 1.00 50.88 86 ARG A C 1
ATOM 2132 O O . ARG B 1 86 ? 21.502 -41.234 29.017 1.00 49.10 86 ARG A O 1
ATOM 2140 N N . LYS B 1 87 ? 23.112 -42.709 28.427 1.00 44.02 87 LYS A N 1
ATOM 2141 C CA . LYS B 1 87 ? 23.438 -41.981 27.209 1.00 42.18 87 LYS A CA 1
ATOM 2142 C C . LYS B 1 87 ? 22.207 -41.831 26.322 1.00 50.45 87 LYS A C 1
ATOM 2143 O O . LYS B 1 87 ? 21.875 -40.725 25.875 1.00 50.13 87 LYS A O 1
ATOM 2149 N N . LEU B 1 88 ? 21.493 -42.937 26.083 1.00 42.85 88 LEU A N 1
ATOM 2150 C CA . LEU B 1 88 ? 20.302 -42.887 25.236 1.00 40.62 88 LEU A CA 1
ATOM 2151 C C . LEU B 1 88 ? 19.241 -41.968 25.847 1.00 43.11 88 LEU A C 1
ATOM 2152 O O . LEU B 1 88 ? 18.564 -41.217 25.126 1.00 47.06 88 LEU A O 1
ATOM 2157 N N . ASP B 1 89 ? 19.088 -42.011 27.175 1.00 46.47 89 ASP A N 1
ATOM 2158 C CA . ASP B 1 89 ? 18.185 -41.084 27.857 1.00 47.22 89 ASP A CA 1
ATOM 2159 C C . ASP B 1 89 ? 18.574 -39.639 27.566 1.00 48.13 89 ASP A C 1
ATOM 2160 O O . ASP B 1 89 ? 17.721 -38.796 27.260 1.00 47.87 89 ASP A O 1
ATOM 2165 N N . VAL B 1 90 ? 19.866 -39.329 27.704 1.00 45.78 90 VAL A N 1
ATOM 2166 C CA . VAL B 1 90 ? 20.334 -37.958 27.520 1.00 50.44 90 VAL A CA 1
ATOM 2167 C C . VAL B 1 90 ? 20.128 -37.504 26.080 1.00 49.72 90 VAL A C 1
ATOM 2168 O O . VAL B 1 90 ? 19.740 -36.353 25.810 1.00 51.51 90 VAL A O 1
ATOM 2172 N N . LEU B 1 91 ? 20.335 -38.416 25.133 1.00 43.23 91 LEU A N 1
ATOM 2173 C CA . LEU B 1 91 ? 20.220 -38.142 23.703 1.00 44.89 91 LEU A CA 1
ATOM 2174 C C . LEU B 1 91 ? 18.782 -37.942 23.259 1.00 47.29 91 LEU A C 1
ATOM 2175 O O . LEU B 1 91 ? 18.544 -37.353 22.196 1.00 47.23 91 LEU A O 1
ATOM 2180 N N . GLY B 1 92 ? 17.822 -38.425 24.033 1.00 42.57 92 GLY A N 1
ATOM 2181 C CA . GLY B 1 92 ? 16.419 -38.324 23.669 1.00 45.29 92 GLY A CA 1
ATOM 2182 C C . GLY B 1 92 ? 15.881 -39.511 22.910 1.00 45.84 92 GLY A C 1
ATOM 2183 O O . GLY B 1 92 ? 14.781 -39.428 22.369 1.00 41.85 92 GLY A O 1
ATOM 2184 N N . ILE B 1 93 ? 16.590 -40.636 22.900 1.00 44.75 93 ILE A N 1
ATOM 2185 C CA . ILE B 1 93 ? 16.189 -41.801 22.112 1.00 41.84 93 ILE A CA 1
ATOM 2186 C C . ILE B 1 93 ? 15.620 -42.854 23.057 1.00 44.53 93 ILE A C 1
ATOM 2187 O O . ILE B 1 93 ? 16.334 -43.416 23.904 1.00 44.50 93 ILE A O 1
ATOM 2192 N N . GLN B 1 94 ? 14.317 -43.100 22.930 1.00 39.66 94 GLN A N 1
ATOM 2193 C CA . GLN B 1 94 ? 13.643 -44.154 23.685 1.00 42.98 94 GLN A CA 1
ATOM 2194 C C . GLN B 1 94 ? 13.662 -45.396 22.807 1.00 44.04 94 GLN A C 1
ATOM 2195 O O . GLN B 1 94 ? 12.904 -45.506 21.844 1.00 40.10 94 GLN A O 1
ATOM 2201 N N . LYS B 1 95 ? 14.575 -46.327 23.079 1.00 41.10 95 LYS A N 1
ATOM 2202 C CA . LYS B 1 95 ? 14.752 -47.513 22.196 1.00 38.33 95 LYS A CA 1
ATOM 2203 C C . LYS B 1 95 ? 13.552 -48.449 22.297 1.00 44.12 95 LYS A C 1
ATOM 2204 O O . LYS B 1 95 ? 13.261 -49.108 21.295 1.00 40.99 95 LYS A O 1
ATOM 2210 N N . GLU B 1 96 ? 12.917 -48.508 23.465 1.00 39.47 96 GLU A N 1
ATOM 2211 C CA . GLU B 1 96 ? 11.761 -49.408 23.723 1.00 47.04 96 GLU A CA 1
ATOM 2212 C C . GLU B 1 96 ? 12.227 -50.842 24.018 1.00 48.35 96 GLU A C 1
ATOM 2213 O O . GLU B 1 96 ? 13.356 -51.179 23.654 1.00 40.71 96 GLU A O 1
ATOM 2219 N N . GLU B 1 97 ? 11.373 -51.632 24.668 1.00 45.79 97 GLU A N 1
ATOM 2220 C CA . GLU B 1 97 ? 11.667 -53.048 25.014 1.00 50.79 97 GLU A CA 1
ATOM 2221 C C . GLU B 1 97 ? 12.973 -53.176 25.811 1.00 49.34 97 GLU A C 1
ATOM 2222 O O . GLU B 1 97 ? 13.562 -54.258 25.777 1.00 48.87 97 GLU A O 1
ATOM 2228 N N . MET B 1 98 ? 13.382 -52.137 26.530 1.00 43.66 98 MET A N 1
ATOM 2229 C CA . MET B 1 98 ? 14.608 -52.298 27.281 1.00 44.57 98 MET A CA 1
ATOM 2230 C C . MET B 1 98 ? 14.395 -53.082 28.569 1.00 52.44 98 MET A C 1
ATOM 2231 O O . MET B 1 98 ? 15.381 -53.485 29.200 1.00 49.41 98 MET A O 1
ATOM 2236 N N . ASN B 1 99 ? 13.139 -53.344 28.944 1.00 47.25 99 ASN A N 1
ATOM 2237 C CA . ASN B 1 99 ? 12.853 -54.295 30.007 1.00 46.00 99 ASN A CA 1
ATOM 2238 C C . ASN B 1 99 ? 12.923 -55.735 29.510 1.00 47.31 99 ASN A C 1
ATOM 2239 O O . ASN B 1 99 ? 12.897 -56.662 30.326 1.00 48.07 99 ASN A O 1
ATOM 2244 N N . HIS B 1 100 ? 13.052 -55.934 28.200 1.00 50.37 100 HIS A N 1
ATOM 2245 C CA . HIS B 1 100 ? 13.343 -57.239 27.597 1.00 50.02 100 HIS A CA 1
ATOM 2246 C C . HIS B 1 100 ? 14.508 -57.119 26.608 1.00 45.25 100 HIS A C 1
ATOM 2247 O O . HIS B 1 100 ? 14.341 -57.366 25.410 1.00 45.95 100 HIS A O 1
ATOM 2254 N N . PRO B 1 101 ? 15.704 -56.801 27.085 1.00 47.04 101 PRO A N 1
ATOM 2255 C CA . PRO B 1 101 ? 16.865 -56.634 26.192 1.00 47.30 101 PRO A CA 1
ATOM 2256 C C . PRO B 1 101 ? 17.554 -57.945 25.858 1.00 51.43 101 PRO A C 1
ATOM 2257 O O . PRO B 1 101 ? 18.662 -57.921 25.316 1.00 45.30 101 PRO A O 1
ATOM 2261 N N . ASP B 1 102 ? 16.893 -59.059 26.173 1.00 47.01 102 ASP A N 1
ATOM 2262 C CA . ASP B 1 102 ? 17.496 -60.385 26.172 1.00 40.66 102 ASP A CA 1
ATOM 2263 C C . ASP B 1 102 ? 18.399 -60.642 24.975 1.00 45.44 102 ASP A C 1
ATOM 2264 O O . ASP B 1 102 ? 19.525 -61.114 25.129 1.00 44.48 102 ASP A O 1
ATOM 2269 N N . ARG B 1 103 ? 17.921 -60.341 23.768 1.00 40.89 103 ARG A N 1
ATOM 2270 C CA . ARG B 1 103 ? 18.658 -60.639 22.540 1.00 41.81 103 ARG A CA 1
ATOM 2271 C C . ARG B 1 103 ? 19.416 -59.436 21.987 1.00 43.04 103 ARG A C 1
ATOM 2272 O O . ARG B 1 103 ? 20.113 -59.570 20.976 1.00 38.63 103 ARG A O 1
ATOM 2280 N N . HIS B 1 104 ? 19.304 -58.270 22.619 1.00 39.01 104 HIS A N 1
ATOM 2281 C CA . HIS B 1 104 ? 19.643 -57.012 21.957 1.00 35.86 104 HIS A CA 1
ATOM 2282 C C . HIS B 1 104 ? 20.805 -56.287 22.603 1.00 37.55 104 HIS A C 1
ATOM 2283 O O . HIS B 1 104 ? 21.143 -55.170 22.181 1.00 38.37 104 HIS A O 1
ATOM 2290 N N . ILE B 1 105 ? 21.420 -56.892 23.615 1.00 37.96 105 ILE A N 1
ATOM 2291 C CA . ILE B 1 105 ? 22.684 -56.438 24.159 1.00 38.80 105 ILE A CA 1
ATOM 2292 C C . ILE B 1 105 ? 23.685 -57.558 23.960 1.00 39.74 105 ILE A C 1
ATOM 2293 O O . ILE B 1 105 ? 23.487 -58.670 24.461 1.00 38.55 105 ILE A O 1
ATOM 2298 N N . ILE B 1 106 ? 24.713 -57.289 23.173 1.00 37.78 106 ILE A N 1
ATOM 2299 C CA . ILE B 1 106 ? 25.665 -58.305 22.769 1.00 41.39 106 ILE A CA 1
ATOM 2300 C C . ILE B 1 106 ? 26.974 -57.977 23.459 1.00 37.00 106 ILE A C 1
ATOM 2301 O O . ILE B 1 106 ? 27.508 -56.877 23.282 1.00 42.14 106 ILE A O 1
ATOM 2306 N N . ILE B 1 107 ? 27.508 -58.934 24.211 1.00 36.26 107 ILE A N 1
ATOM 2307 C CA . ILE B 1 107 ? 28.608 -58.693 25.136 1.00 40.18 107 ILE A CA 1
ATOM 2308 C C . ILE B 1 107 ? 29.830 -59.490 24.710 1.00 44.09 107 ILE A C 1
ATOM 2309 O O . ILE B 1 107 ? 29.767 -60.712 24.509 1.00 35.45 107 ILE A O 1
ATOM 2314 N N . SER B 1 108 ? 30.948 -58.792 24.615 1.00 39.23 108 SER A N 1
ATOM 2315 C CA . SER B 1 108 ? 32.233 -59.380 24.337 1.00 43.30 108 SER A CA 1
ATOM 2316 C C . SER B 1 108 ? 33.244 -58.654 25.213 1.00 44.60 108 SER A C 1
ATOM 2317 O O . SER B 1 108 ? 32.942 -58.379 26.373 1.00 43.19 108 SER A O 1
ATOM 2320 N N . ASP B 1 109 ? 34.454 -58.422 24.704 1.00 44.59 109 ASP A N 1
ATOM 2321 C CA . ASP B 1 109 ? 35.305 -57.361 25.231 1.00 46.48 109 ASP A CA 1
ATOM 2322 C C . ASP B 1 109 ? 34.588 -56.011 25.206 1.00 46.86 109 ASP A C 1
ATOM 2323 O O . ASP B 1 109 ? 34.944 -55.113 25.971 1.00 43.90 109 ASP A O 1
ATOM 2328 N N . ARG B 1 110 ? 33.602 -55.839 24.339 1.00 43.11 110 ARG A N 1
ATOM 2329 C CA . ARG B 1 110 ? 32.826 -54.609 24.266 1.00 43.74 110 ARG A CA 1
ATOM 2330 C C . ARG B 1 110 ? 31.348 -54.912 24.484 1.00 45.06 110 ARG A C 1
ATOM 2331 O O . ARG B 1 110 ? 30.926 -56.064 24.552 1.00 42.11 110 ARG A O 1
ATOM 2339 N N . ILE B 1 111 ? 30.553 -53.847 24.551 1.00 45.41 111 ILE A N 1
ATOM 2340 C CA . ILE B 1 111 ? 29.105 -53.928 24.732 1.00 38.47 111 ILE A CA 1
ATOM 2341 C C . ILE B 1 111 ? 28.458 -53.177 23.586 1.00 42.60 111 ILE A C 1
ATOM 2342 O O . ILE B 1 111 ? 28.753 -51.994 23.371 1.00 38.36 111 ILE A O 1
ATOM 2347 N N . VAL B 1 112 ? 27.580 -53.845 22.848 1.00 34.66 112 VAL A N 1
ATOM 2348 C CA . VAL B 1 112 ? 26.930 -53.231 21.693 1.00 37.92 112 VAL A CA 1
ATOM 2349 C C . VAL B 1 112 ? 25.429 -53.487 21.758 1.00 40.52 112 VAL A C 1
ATOM 2350 O O . VAL B 1 112 ? 25.009 -54.625 21.975 1.00 35.85 112 VAL A O 1
ATOM 2354 N N . PHE B 1 113 ? 24.621 -52.436 21.546 1.00 32.62 113 PHE A N 1
ATOM 2355 C CA . PHE B 1 113 ? 23.178 -52.580 21.455 1.00 40.07 113 PHE A CA 1
ATOM 2356 C C . PHE B 1 113 ? 22.778 -52.764 19.995 1.00 39.54 113 PHE A C 1
ATOM 2357 O O . PHE B 1 113 ? 23.313 -52.104 19.102 1.00 34.08 113 PHE A O 1
ATOM 2365 N N . ILE B 1 114 ? 21.788 -53.618 19.760 1.00 33.14 114 ILE A N 1
ATOM 2366 C CA . ILE B 1 114 ? 21.184 -53.767 18.442 1.00 31.27 114 ILE A CA 1
ATOM 2367 C C . ILE B 1 114 ? 19.673 -53.625 18.559 1.00 32.85 114 ILE A C 1
ATOM 2368 O O . ILE B 1 114 ? 19.099 -53.701 19.651 1.00 33.81 114 ILE A O 1
ATOM 2373 N N . ASP B 1 115 ? 19.038 -53.417 17.393 1.00 32.57 115 ASP A N 1
ATOM 2374 C CA . ASP B 1 115 ? 17.590 -53.375 17.159 1.00 35.43 115 ASP A CA 1
ATOM 2375 C C . ASP B 1 115 ? 16.939 -52.074 17.638 1.00 36.16 115 ASP A C 1
ATOM 2376 O O . ASP B 1 115 ? 16.414 -51.992 18.765 1.00 34.41 115 ASP A O 1
ATOM 2381 N N . PHE B 1 116 ? 16.973 -51.067 16.761 1.00 34.00 116 PHE A N 1
ATOM 2382 C CA . PHE B 1 116 ? 16.424 -49.741 17.019 1.00 36.18 116 PHE A CA 1
ATOM 2383 C C . PHE B 1 116 ? 15.142 -49.486 16.251 1.00 37.52 116 PHE A C 1
ATOM 2384 O O . PHE B 1 116 ? 14.661 -48.347 16.233 1.00 34.62 116 PHE A O 1
ATOM 2392 N N . GLU B 1 117 ? 14.523 -50.536 15.702 1.00 30.18 117 GLU A N 1
ATOM 2393 C CA . GLU B 1 117 ? 13.410 -50.307 14.791 1.00 37.42 117 GLU A CA 1
ATOM 2394 C C . GLU B 1 117 ? 12.171 -49.827 15.519 1.00 41.35 117 GLU A C 1
ATOM 2395 O O . GLU B 1 117 ? 11.253 -49.345 14.864 1.00 34.35 117 GLU A O 1
ATOM 2401 N N . ARG B 1 118 ? 12.153 -49.903 16.845 1.00 38.02 118 ARG A N 1
ATOM 2402 C CA . ARG B 1 118 ? 10.962 -49.475 17.617 1.00 38.34 118 ARG A CA 1
ATOM 2403 C C . ARG B 1 118 ? 11.259 -48.142 18.294 1.00 39.24 118 ARG A C 1
ATOM 2404 O O . ARG B 1 118 ? 10.412 -47.676 19.057 1.00 44.31 118 ARG A O 1
ATOM 2412 N N . GLY B 1 119 ? 12.391 -47.528 17.976 1.00 33.12 119 GLY A N 1
ATOM 2413 C CA . GLY B 1 119 ? 12.770 -46.321 18.674 1.00 32.91 119 GLY A CA 1
ATOM 2414 C C . GLY B 1 119 ? 11.813 -45.181 18.375 1.00 40.24 119 GLY A C 1
ATOM 2415 O O . GLY B 1 119 ? 11.203 -45.117 17.309 1.00 39.39 119 GLY A O 1
ATOM 2416 N N . VAL B 1 120 ? 11.683 -44.288 19.356 1.00 39.48 120 VAL A N 1
ATOM 2417 C CA . VAL B 1 120 ? 10.965 -43.020 19.235 1.00 39.15 120 VAL A CA 1
ATOM 2418 C C . VAL B 1 120 ? 11.774 -41.962 19.977 1.00 43.12 120 VAL A C 1
ATOM 2419 O O . VAL B 1 120 ? 12.505 -42.260 20.926 1.00 44.91 120 VAL A O 1
ATOM 2423 N N . ILE B 1 121 ? 11.630 -40.717 19.541 1.00 39.48 121 ILE A N 1
ATOM 2424 C CA . ILE B 1 121 ? 12.286 -39.584 20.240 1.00 39.00 121 ILE A CA 1
ATOM 2425 C C . ILE B 1 121 ? 11.354 -39.164 21.378 1.00 42.05 121 ILE A C 1
ATOM 2426 O O . ILE B 1 121 ? 10.148 -39.081 21.137 1.00 44.96 121 ILE A O 1
ATOM 2431 N N . LYS B 1 122 ? 11.903 -38.974 22.572 1.00 42.34 122 LYS A N 1
ATOM 2432 C CA . LYS B 1 122 ? 11.094 -38.616 23.761 1.00 46.87 122 LYS A CA 1
ATOM 2433 C C . LYS B 1 122 ? 11.922 -37.675 24.629 1.00 51.96 122 LYS A C 1
ATOM 2434 O O . LYS B 1 122 ? 13.148 -37.788 24.607 1.00 44.14 122 LYS A O 1
ATOM 2440 N N . CYS B 1 123 ? 11.254 -36.757 25.327 1.00 47.47 123 CYS A N 1
ATOM 2441 C CA . CYS B 1 123 ? 11.965 -35.760 26.165 1.00 48.82 123 CYS A CA 1
ATOM 2442 C C . CYS B 1 123 ? 12.650 -36.491 27.320 1.00 45.95 123 CYS A C 1
ATOM 2443 O O . CYS B 1 123 ? 13.783 -36.131 27.652 1.00 48.14 123 CYS A O 1
ATOM 2446 N N . ARG B 1 124 ? 11.971 -37.490 27.881 1.00 49.96 124 ARG A N 1
ATOM 2447 C CA . ARG B 1 124 ? 12.530 -38.209 29.020 1.00 49.76 124 ARG A CA 1
ATOM 2448 C C . ARG B 1 124 ? 12.362 -39.694 28.709 1.00 58.10 124 ARG A C 1
ATOM 2449 O O . ARG B 1 124 ? 11.376 -40.327 29.119 1.00 53.45 124 ARG A O 1
ATOM 2451 N N . PRO B 1 125 ? 13.299 -40.278 27.960 1.00 48.36 125 PRO A N 1
ATOM 2452 C CA . PRO B 1 125 ? 13.193 -41.702 27.620 1.00 49.13 125 PRO A CA 1
ATOM 2453 C C . PRO B 1 125 ? 13.237 -42.585 28.861 1.00 53.84 125 PRO A C 1
ATOM 2454 O O . PRO B 1 125 ? 13.651 -42.168 29.947 1.00 52.38 125 PRO A O 1
ATOM 2458 N N . SER B 1 126 ? 12.816 -43.838 28.665 1.00 50.89 126 SER A N 1
ATOM 2459 C CA . SER B 1 126 ? 12.729 -44.844 29.706 1.00 53.29 126 SER A CA 1
ATOM 2460 C C . SER B 1 126 ? 13.745 -45.979 29.523 1.00 51.43 126 SER A C 1
ATOM 2461 O O . SER B 1 126 ? 13.480 -47.096 29.955 1.00 50.36 126 SER A O 1
ATOM 2464 N N . ASN B 1 127 ? 14.914 -45.715 28.920 1.00 46.41 127 ASN A N 1
ATOM 2465 C CA . ASN B 1 127 ? 15.902 -46.782 28.726 1.00 48.78 127 ASN A CA 1
ATOM 2466 C C . ASN B 1 127 ? 16.435 -47.308 30.056 1.00 47.56 127 ASN A C 1
ATOM 2467 O O . ASN B 1 127 ? 16.503 -48.526 30.258 1.00 52.25 127 ASN A O 1
ATOM 2472 N N . LEU B 1 128 ? 16.872 -46.411 30.957 1.00 52.25 128 LEU A N 1
ATOM 2473 C CA . LEU B 1 128 ? 17.441 -46.856 32.238 1.00 52.90 128 LEU A CA 1
ATOM 2474 C C . LEU B 1 128 ? 16.412 -47.551 33.119 1.00 55.58 128 LEU A C 1
ATOM 2475 O O . LEU B 1 128 ? 16.684 -48.605 33.711 1.00 54.34 128 LEU A O 1
ATOM 2480 N N . THR B 1 129 ? 15.243 -46.933 33.273 1.00 53.54 129 THR A N 1
ATOM 2481 C CA . THR B 1 129 ? 14.220 -47.477 34.162 1.00 54.24 129 THR A CA 1
ATOM 2482 C C . THR B 1 129 ? 13.678 -48.800 33.643 1.00 57.17 129 THR A C 1
ATOM 2483 O O . THR B 1 129 ? 13.443 -49.722 34.435 1.00 62.71 129 THR A O 1
ATOM 2487 N N . GLN B 1 130 ? 13.487 -48.924 32.321 1.00 50.71 130 GLN A N 1
ATOM 2488 C CA . GLN B 1 130 ? 13.096 -50.213 31.767 1.00 52.17 130 GLN A CA 1
ATOM 2489 C C . GLN B 1 130 ? 14.202 -51.234 31.989 1.00 52.80 130 GLN A C 1
ATOM 2490 O O . GLN B 1 130 ? 13.930 -52.369 32.385 1.00 52.55 130 GLN A O 1
ATOM 2496 N N . PHE B 1 131 ? 15.461 -50.857 31.720 1.00 54.74 131 PHE A N 1
ATOM 2497 C CA . PHE B 1 131 ? 16.545 -51.821 31.910 1.00 52.56 131 PHE A CA 1
ATOM 2498 C C . PHE B 1 131 ? 16.654 -52.224 33.376 1.00 54.71 131 PHE A C 1
ATOM 2499 O O . PHE B 1 131 ? 16.907 -53.392 33.689 1.00 53.35 131 PHE A O 1
ATOM 2507 N N . ALA B 1 132 ? 16.448 -51.271 34.288 1.00 58.84 132 ALA A N 1
ATOM 2508 C CA . ALA B 1 132 ? 16.475 -51.584 35.717 1.00 57.46 132 ALA A CA 1
ATOM 2509 C C . ALA B 1 132 ? 15.432 -52.635 36.095 1.00 58.19 132 ALA A C 1
ATOM 2510 O O . ALA B 1 132 ? 15.673 -53.468 36.975 1.00 66.80 132 ALA A O 1
ATOM 2512 N N . VAL B 1 133 ? 14.254 -52.591 35.469 1.00 60.83 133 VAL A N 1
ATOM 2513 C CA . VAL B 1 133 ? 13.217 -53.578 35.773 1.00 56.80 133 VAL A CA 1
ATOM 2514 C C . VAL B 1 133 ? 13.690 -54.970 35.358 1.00 56.94 133 VAL A C 1
ATOM 2515 O O . VAL B 1 133 ? 13.616 -55.929 36.134 1.00 55.19 133 VAL A O 1
ATOM 2519 N N . TYR B 1 134 ? 14.212 -55.089 34.127 1.00 55.33 134 TYR A N 1
ATOM 2520 C CA . TYR B 1 134 ? 14.793 -56.350 33.656 1.00 55.68 134 TYR A CA 1
ATOM 2521 C C . TYR B 1 134 ? 15.897 -56.834 34.585 1.00 57.30 134 TYR A C 1
ATOM 2522 O O . TYR B 1 134 ? 15.938 -58.008 34.972 1.00 54.82 134 TYR A O 1
ATOM 2531 N N . LEU B 1 135 ? 16.805 -55.930 34.950 1.00 60.06 135 LEU A N 1
ATOM 2532 C CA . LEU B 1 135 ? 17.944 -56.292 35.783 1.00 59.68 135 LEU A CA 1
ATOM 2533 C C . LEU B 1 135 ? 17.480 -56.820 37.137 1.00 66.36 135 LEU A C 1
ATOM 2534 O O . LEU B 1 135 ? 18.019 -57.814 37.655 1.00 67.74 135 LEU A O 1
ATOM 2539 N N . ASN B 1 136 ? 16.485 -56.159 37.734 1.00 64.15 136 ASN A N 1
ATOM 2540 C CA . ASN B 1 136 ? 15.955 -56.619 39.015 1.00 63.35 136 ASN A CA 1
ATOM 2541 C C . ASN B 1 136 ? 15.181 -57.919 38.866 1.00 65.04 136 ASN A C 1
ATOM 2542 O O . ASN B 1 136 ? 15.179 -58.742 39.783 1.00 66.93 136 ASN A O 1
ATOM 2547 N N . SER B 1 137 ? 14.523 -58.124 37.724 1.00 69.54 137 SER A N 1
ATOM 2548 C CA . SER B 1 137 ? 13.824 -59.384 37.501 1.00 67.54 137 SER A CA 1
ATOM 2549 C C . SER B 1 137 ? 14.810 -60.542 37.365 1.00 73.13 137 SER A C 1
ATOM 2550 O O . SER B 1 137 ? 14.492 -61.677 37.747 1.00 69.39 137 SER A O 1
ATOM 2553 N N . ARG B 1 138 ? 15.995 -60.298 36.790 1.00 63.27 138 ARG A N 1
ATOM 2554 C CA . ARG B 1 138 ? 16.944 -61.401 36.596 1.00 67.38 138 ARG A CA 1
ATOM 2555 C C . ARG B 1 138 ? 17.881 -61.628 37.783 1.00 71.91 138 ARG A C 1
ATOM 2556 O O . ARG B 1 138 ? 18.183 -62.775 38.124 1.00 71.52 138 ARG A O 1
ATOM 2564 N N . LEU B 1 139 ? 18.352 -60.560 38.411 1.00 67.40 139 LEU A N 1
ATOM 2565 C CA . LEU B 1 139 ? 19.321 -60.663 39.483 1.00 71.86 139 LEU A CA 1
ATOM 2566 C C . LEU B 1 139 ? 18.656 -60.551 40.838 1.00 78.31 139 LEU A C 1
ATOM 2567 O O . LEU B 1 139 ? 19.267 -60.883 41.845 1.00 72.28 139 LEU A O 1
ATOM 2572 N N . ARG B 1 140 ? 17.382 -60.160 40.876 1.00 80.66 140 ARG A N 1
ATOM 2573 C CA . ARG B 1 140 ? 16.635 -60.011 42.158 1.00 80.80 140 ARG A CA 1
ATOM 2574 C C . ARG B 1 140 ? 17.480 -59.192 43.129 1.00 82.08 140 ARG A C 1
ATOM 2575 O O . ARG B 1 140 ? 17.783 -59.713 44.207 1.00 87.13 140 ARG A O 1
ATOM 2583 N N . LEU B 1 141 ? 17.842 -57.967 42.758 1.00 81.76 141 LEU A N 1
ATOM 2584 C CA . LEU B 1 141 ? 18.716 -57.139 43.575 1.00 85.35 141 LEU A CA 1
ATOM 2585 C C . LEU B 1 141 ? 17.983 -56.538 44.772 1.00 86.09 141 LEU A C 1
ATOM 2586 O O . LEU B 1 141 ? 18.616 -56.256 45.793 1.00 88.14 141 LEU A O 1
ATOM 2591 N N . MET B 1 142 ? 16.672 -56.315 44.673 1.00 87.39 142 MET A N 1
ATOM 2592 C CA . MET B 1 142 ? 15.924 -55.621 45.718 1.00 85.15 142 MET A CA 1
ATOM 2593 C C . MET B 1 142 ? 14.434 -55.871 45.489 1.00 91.41 142 MET A C 1
ATOM 2594 O O . MET B 1 142 ? 14.037 -56.562 44.547 1.00 91.72 142 MET A O 1
ATOM 2599 N N . LYS B 1 143 ? 13.611 -55.296 46.360 1.00 84.49 143 LYS A N 1
ATOM 2600 C CA . LYS B 1 143 ? 12.161 -55.389 46.256 1.00 87.01 143 LYS A CA 1
ATOM 2601 C C . LYS B 1 143 ? 11.645 -54.324 45.301 1.00 88.58 143 LYS A C 1
ATOM 2602 O O . LYS B 1 143 ? 12.240 -53.250 45.173 1.00 93.86 143 LYS A O 1
ATOM 2604 N N . ASN B 1 144 ? 10.520 -54.623 44.642 1.00 87.61 144 ASN A N 1
ATOM 2605 C CA . ASN B 1 144 ? 9.986 -53.719 43.625 1.00 86.32 144 ASN A CA 1
ATOM 2606 C C . ASN B 1 144 ? 9.791 -52.314 44.164 1.00 89.90 144 ASN A C 1
ATOM 2607 O O . ASN B 1 144 ? 10.131 -51.338 43.486 1.00 82.61 144 ASN A O 1
ATOM 2612 N N . GLU B 1 145 ? 9.278 -52.191 45.399 1.00 86.15 145 GLU A N 1
ATOM 2613 C CA . GLU B 1 145 ? 9.035 -50.870 45.972 1.00 78.89 145 GLU A CA 1
ATOM 2614 C C . GLU B 1 145 ? 10.339 -50.093 46.123 1.00 78.37 145 GLU A C 1
ATOM 2615 O O . GLU B 1 145 ? 10.401 -48.903 45.796 1.00 85.65 145 GLU A O 1
ATOM 2617 N N . GLU B 1 146 ? 11.398 -50.746 46.614 1.00 79.19 146 GLU A N 1
ATOM 2618 C CA . GLU B 1 146 ? 12.691 -50.071 46.680 1.00 81.61 146 GLU A CA 1
ATOM 2619 C C . GLU B 1 146 ? 13.135 -49.634 45.286 1.00 80.92 146 GLU A C 1
ATOM 2620 O O . GLU B 1 146 ? 13.630 -48.514 45.098 1.00 82.15 146 GLU A O 1
ATOM 2622 N N . LEU B 1 147 ? 12.937 -50.497 44.287 1.00 79.75 147 LEU A N 1
ATOM 2623 C CA . LEU B 1 147 ? 13.304 -50.133 42.921 1.00 74.98 147 LEU A CA 1
ATOM 2624 C C . LEU B 1 147 ? 12.508 -48.924 42.449 1.00 72.43 147 LEU A C 1
ATOM 2625 O O . LEU B 1 147 ? 13.082 -47.939 41.971 1.00 74.72 147 LEU A O 1
ATOM 2630 N N . LYS B 1 148 ? 11.188 -48.942 42.648 1.00 77.68 148 LYS A N 1
ATOM 2631 C CA . LYS B 1 148 ? 10.374 -47.819 42.186 1.00 84.17 148 LYS A CA 1
ATOM 2632 C C . LYS B 1 148 ? 10.737 -46.528 42.906 1.00 83.32 148 LYS A C 1
ATOM 2633 O O . LYS B 1 148 ? 10.629 -45.443 42.322 1.00 82.83 148 LYS A O 1
ATOM 2639 N N . LYS B 1 149 ? 11.158 -46.619 44.170 1.00 84.97 149 LYS A N 1
ATOM 2640 C CA . LYS B 1 149 ? 11.646 -45.429 44.864 1.00 92.83 149 LYS A CA 1
ATOM 2641 C C . LYS B 1 149 ? 12.852 -44.841 44.141 1.00 86.07 149 LYS A C 1
ATOM 2642 O O . LYS B 1 149 ? 12.873 -43.650 43.805 1.00 88.13 149 LYS A O 1
ATOM 2644 N N . LEU B 1 150 ? 13.857 -45.675 43.866 1.00 85.62 150 LEU A N 1
ATOM 2645 C CA . LEU B 1 150 ? 15.033 -45.197 43.143 1.00 77.69 150 LEU A CA 1
ATOM 2646 C C . LEU B 1 150 ? 14.659 -44.685 41.758 1.00 81.88 150 LEU A C 1
ATOM 2647 O O . LEU B 1 150 ? 15.154 -43.639 41.320 1.00 81.88 150 LEU A O 1
ATOM 2652 N N . LEU B 1 151 ? 13.763 -45.397 41.068 1.00 78.05 151 LEU A N 1
ATOM 2653 C CA . LEU B 1 151 ? 13.425 -45.039 39.692 1.00 80.86 151 LEU A CA 1
ATOM 2654 C C . LEU B 1 151 ? 12.588 -43.762 39.639 1.00 78.86 151 LEU A C 1
ATOM 2655 O O . LEU B 1 151 ? 12.743 -42.943 38.723 1.00 76.55 151 LEU A O 1
ATOM 2660 N N . ARG B 1 152 ? 11.709 -43.559 40.627 1.00 84.35 152 ARG A N 1
ATOM 2661 C CA . ARG B 1 152 ? 10.970 -42.303 40.693 1.00 74.45 152 ARG A CA 1
ATOM 2662 C C . ARG B 1 152 ? 11.907 -41.147 41.021 1.00 73.22 152 ARG A C 1
ATOM 2663 O O . ARG B 1 152 ? 11.728 -40.044 40.496 1.00 81.56 152 ARG A O 1
ATOM 2665 N N . GLU B 1 153 ? 12.927 -41.388 41.861 1.00 81.05 153 GLU A N 1
ATOM 2666 C CA . GLU B 1 153 ? 13.913 -40.351 42.156 1.00 72.24 153 GLU A CA 1
ATOM 2667 C C . GLU B 1 153 ? 14.690 -39.940 40.907 1.00 78.71 153 GLU A C 1
ATOM 2668 O O . GLU B 1 153 ? 14.772 -38.748 40.586 1.00 74.05 153 GLU A O 1
ATOM 2670 N N . TYR B 1 154 ? 15.215 -40.917 40.147 1.00 71.44 154 TYR A N 1
ATOM 2671 C CA . TYR B 1 154 ? 15.908 -40.593 38.898 1.00 68.64 154 TYR A CA 1
ATOM 2672 C C . TYR B 1 154 ? 14.977 -39.885 37.919 1.00 68.74 154 TYR A C 1
ATOM 2673 O O . TYR B 1 154 ? 15.354 -38.880 37.301 1.00 64.74 154 TYR A O 1
ATOM 2682 N N . LYS B 1 155 ? 13.750 -40.396 37.758 1.00 66.70 155 LYS A N 1
ATOM 2683 C CA . LYS B 1 155 ? 12.872 -39.829 36.739 1.00 70.11 155 LYS A CA 1
ATOM 2684 C C . LYS B 1 155 ? 12.487 -38.394 37.069 1.00 77.10 155 LYS A C 1
ATOM 2685 O O . LYS B 1 155 ? 12.286 -37.588 36.154 1.00 67.97 155 LYS A O 1
ATOM 2687 N N . LYS B 1 156 ? 12.384 -38.057 38.362 1.00 80.23 156 LYS A N 1
ATOM 2688 C CA . LYS B 1 156 ? 12.059 -36.688 38.757 1.00 81.59 156 LYS A CA 1
ATOM 2689 C C . LYS B 1 156 ? 13.220 -35.734 38.468 1.00 81.18 156 LYS A C 1
ATOM 2690 O O . LYS B 1 156 ? 13.019 -34.655 37.889 1.00 76.99 156 LYS A O 1
ATOM 2692 N N . GLY B 1 157 ? 14.444 -36.128 38.844 1.00 81.34 157 GLY A N 1
ATOM 2693 C CA . GLY B 1 157 ? 15.637 -35.318 38.642 1.00 74.36 157 GLY A CA 1
ATOM 2694 C C . GLY B 1 157 ? 16.187 -35.335 37.230 1.00 74.72 157 GLY A C 1
ATOM 2695 O O . GLY B 1 157 ? 16.268 -34.285 36.588 1.00 77.37 157 GLY A O 1
ATOM 2696 N N . PHE B 1 158 ? 16.312 -36.551 36.676 1.00 71.05 158 PHE A N 1
ATOM 2697 C CA . PHE B 1 158 ? 16.789 -36.744 35.277 1.00 67.86 158 PHE A CA 1
ATOM 2698 C C . PHE B 1 158 ? 17.981 -35.839 35.006 1.00 65.27 158 PHE A C 1
ATOM 2699 O O . PHE B 1 158 ? 17.935 -35.054 34.056 1.00 70.64 158 PHE A O 1
ATOM 2707 N N . ASP B 1 159 ? 19.000 -35.961 35.839 1.00 66.23 159 ASP A N 1
ATOM 2708 C CA . ASP B 1 159 ? 20.238 -35.179 35.652 1.00 65.83 159 ASP A CA 1
ATOM 2709 C C . ASP B 1 159 ? 21.403 -36.099 36.011 1.00 69.23 159 ASP A C 1
ATOM 2710 O O . ASP B 1 159 ? 21.151 -37.230 36.450 1.00 65.34 159 ASP A O 1
ATOM 2715 N N . ASP B 1 160 ? 22.623 -35.614 35.831 1.00 69.13 160 ASP A N 1
ATOM 2716 C CA . ASP B 1 160 ? 23.810 -36.458 36.103 1.00 71.41 160 ASP A CA 1
ATOM 2717 C C . ASP B 1 160 ? 23.804 -36.870 37.581 1.00 74.26 160 ASP A C 1
ATOM 2718 O O . ASP B 1 160 ? 24.029 -38.056 37.852 1.00 67.44 160 ASP A O 1
ATOM 2723 N N . GLU B 1 161 ? 23.517 -35.931 38.488 1.00 68.49 161 GLU A N 1
ATOM 2724 C CA . GLU B 1 161 ? 23.533 -36.230 39.942 1.00 64.00 161 GLU A CA 1
ATOM 2725 C C . GLU B 1 161 ? 22.532 -37.341 40.223 1.00 68.74 161 GLU A C 1
ATOM 2726 O O . GLU B 1 161 ? 22.896 -38.315 40.882 1.00 68.98 161 GLU A O 1
ATOM 2728 N N . SER B 1 162 ? 21.319 -37.192 39.708 1.00 70.82 162 SER A N 1
ATOM 2729 C CA . SER B 1 162 ? 20.278 -38.223 39.920 1.00 76.79 162 SER A CA 1
ATOM 2730 C C . SER B 1 162 ? 20.762 -39.551 39.340 1.00 76.20 162 SER A C 1
ATOM 2731 O O . SER B 1 162 ? 20.409 -40.600 39.896 1.00 77.84 162 SER A O 1
ATOM 2734 N N . TYR B 1 163 ? 21.528 -39.496 38.250 1.00 74.09 163 TYR A N 1
ATOM 2735 C CA . TYR B 1 163 ? 21.988 -40.749 37.597 1.00 68.10 163 TYR A CA 1
ATOM 2736 C C . TYR B 1 163 ? 23.053 -41.382 38.467 1.00 69.89 163 TYR A C 1
ATOM 2737 O O . TYR B 1 163 ? 22.926 -42.559 38.827 1.00 75.43 163 TYR A O 1
ATOM 2746 N N . ARG B 1 164 ? 24.083 -40.614 38.795 1.00 76.54 164 ARG A N 1
ATOM 2747 C CA . ARG B 1 164 ? 25.207 -41.168 39.595 1.00 78.90 164 ARG A CA 1
ATOM 2748 C C . ARG B 1 164 ? 24.662 -41.780 40.892 1.00 69.60 164 ARG A C 1
ATOM 2749 O O . ARG B 1 164 ? 25.143 -42.856 41.257 1.00 70.01 164 ARG A O 1
ATOM 2757 N N . GLU B 1 165 ? 23.672 -41.150 41.530 1.00 71.92 165 GLU A N 1
ATOM 2758 C CA . GLU B 1 165 ? 23.097 -41.749 42.736 1.00 74.82 165 GLU A CA 1
ATOM 2759 C C . GLU B 1 165 ? 22.422 -43.095 42.421 1.00 73.66 165 GLU A C 1
ATOM 2760 O O . GLU B 1 165 ? 22.658 -44.100 43.102 1.00 76.34 165 GLU A O 1
ATOM 2762 N N . LEU B 1 166 ? 21.612 -43.148 41.363 1.00 71.74 166 LEU A N 1
ATOM 2763 C CA . LEU B 1 166 ? 20.942 -44.402 41.016 1.00 71.10 166 LEU A CA 1
ATOM 2764 C C . LEU B 1 166 ? 21.945 -45.482 40.617 1.00 74.21 166 LEU A C 1
ATOM 2765 O O . LEU B 1 166 ? 21.789 -46.652 40.987 1.00 66.87 166 LEU A O 1
ATOM 2770 N N . ARG B 1 167 ? 22.980 -45.100 39.859 1.00 70.95 167 ARG A N 1
ATOM 2771 C CA . ARG B 1 167 ? 24.019 -46.032 39.434 1.00 66.34 167 ARG A CA 1
ATOM 2772 C C . ARG B 1 167 ? 24.657 -46.752 40.616 1.00 74.65 167 ARG A C 1
ATOM 2773 O O . ARG B 1 167 ? 24.624 -47.983 40.715 1.00 71.83 167 ARG A O 1
ATOM 2781 N N . THR B 1 168 ? 25.261 -45.982 41.518 1.00 75.52 168 THR A N 1
ATOM 2782 C CA . THR B 1 168 ? 25.934 -46.564 42.679 1.00 82.80 168 THR A CA 1
ATOM 2783 C C . THR B 1 168 ? 24.973 -47.376 43.546 1.00 72.68 168 THR A C 1
ATOM 2784 O O . THR B 1 168 ? 25.365 -48.389 44.136 1.00 78.46 168 THR A O 1
ATOM 2788 N N . GLN B 1 169 ? 23.718 -46.936 43.636 1.00 77.60 169 GLN A N 1
ATOM 2789 C CA . GLN B 1 169 ? 22.709 -47.656 44.409 1.00 78.15 169 GLN A CA 1
ATOM 2790 C C . GLN B 1 169 ? 22.327 -48.993 43.770 1.00 84.45 169 GLN A C 1
ATOM 2791 O O . GLN B 1 169 ? 21.955 -49.929 44.481 1.00 76.26 169 GLN A O 1
ATOM 2797 N N . ILE B 1 170 ? 22.291 -49.082 42.437 1.00 68.12 170 ILE A N 1
ATOM 2798 C CA . ILE B 1 170 ? 22.082 -50.393 41.820 1.00 71.42 170 ILE A CA 1
ATOM 2799 C C . ILE B 1 170 ? 23.316 -51.270 41.998 1.00 73.15 170 ILE A C 1
ATOM 2800 O O . ILE B 1 170 ? 23.213 -52.481 42.242 1.00 72.18 170 ILE A O 1
ATOM 2805 N N . LEU B 1 171 ? 24.487 -50.678 41.820 1.00 68.28 171 LEU A N 1
ATOM 2806 C CA . LEU B 1 171 ? 25.720 -51.502 41.860 1.00 77.81 171 LEU A CA 1
ATOM 2807 C C . LEU B 1 171 ? 25.988 -52.018 43.282 1.00 79.91 171 LEU A C 1
ATOM 2808 O O . LEU B 1 171 ? 26.628 -53.074 43.408 1.00 75.75 171 LEU A O 1
ATOM 2813 N N . GLN B 1 172 ? 25.504 -51.310 44.306 1.00 79.26 172 GLN A N 1
ATOM 2814 C CA . GLN B 1 172 ? 25.764 -51.714 45.712 1.00 84.18 172 GLN A CA 1
ATOM 2815 C C . GLN B 1 172 ? 25.055 -53.041 46.007 1.00 87.44 172 GLN A C 1
ATOM 2816 O O . GLN B 1 172 ? 25.556 -53.781 46.861 1.00 98.00 172 GLN A O 1
ATOM 2822 N N . TYR B 1 173 ? 23.960 -53.342 45.312 1.00 83.30 173 TYR A N 1
ATOM 2823 C CA . TYR B 1 173 ? 23.179 -54.569 45.611 1.00 86.60 173 TYR A CA 1
ATOM 2824 C C . TYR B 1 173 ? 23.864 -55.784 45.020 1.00 89.67 173 TYR A C 1
ATOM 2825 O O . TYR B 1 173 ? 23.373 -56.906 45.226 1.00 95.54 173 TYR A O 1
ATOM 2834 N N . MET B 1 174 ? 24.959 -55.571 44.297 1.00 91.96 174 MET A N 1
ATOM 2835 C CA . MET B 1 174 ? 25.708 -56.695 43.684 1.00 90.42 174 MET A CA 1
ATOM 2836 C C . MET B 1 174 ? 26.846 -57.123 44.618 1.00 84.54 174 MET A C 1
ATOM 2837 O O . MET B 1 174 ? 27.627 -56.233 45.003 1.00 91.11 174 MET A O 1
#

Sequence (345 aa):
GRHSVVRVEGDRAIKQFFPAYRYNFWKEAGFLSLLQEFDFVPRLYSINPEKLEIEMEFIEGRPIKDVINELNSETIGRILDICRKLDVLGIQKEEMNHPDRHIIISDRIVFIDFERGVIKCRPSNLTQFAVYLNSRLRLMKNEELKKLLREYKKGFDDESYRELRTQILQYMKGRHSVVRVEGDRAIKQFFPAYRYNFWKEAGFLSLLQEFDFVPRLYSINPEKLEIEMEFIEGRPIKDVINELNSETIGRILDICRKLDVLGIQKEEMNHPDRHIIISDRIVFIDFERGVIKCRPSNLTQFAVYLNSRLRLMKNEELKKLLREYKKGFDDESYRELRTQILQYM

B-factor: mean 45.95, std 16.42, range [23.67, 137.45]

Solvent-accessible surface area: 16490 Å² total; per-residue (Å²): 123,148,35,18,84,81,90,81,95,78,105,80,12,2,13,64,4,83,114,86,71,111,114,17,0,21,18,1,0,0,3,1,2,8,0,12,85,36,121,11,1,1,80,2,66,31,10,47,19,121,116,6,13,0,40,15,31,87,11,137,36,127,30,0,104,62,31,10,94,133,25,89,53,127,17,0,0,88,0,0,49,20,0,22,82,0,1,90,45,5,3,16,6,46,84,1,44,103,1,30,98,20,0,25,19,42,134,85,10,0,0,44,24,0,4,88,3,55,32,103,70,113,0,21,0,0,13,34,0,2,71,2,1,11,40,97,38,182,20,30,69,82,68,32,10,114,141,38,19,139,112,2,59,161,36,25,79,90,138,25,4,118,111,6,51,80,61,2,32,109,94,34,163,104,147,38,14,86,83,88,82,94,76,124,92,12,2,16,67,5,81,117,88,72,109,113,16,0,18,15,1,0,0,3,1,1,7,0,11,83,38,120,9,1,1,82,2,68,32,10,48,16,121,120,10,14,0,39,15,32,87,15,137,36,126,26,0,101,76,29,11,126,87,28,89,48,118,14,0,0,96,0,0,58,19,0,19,80,0,2,90,47,6,3,16,4,47,79,1,44,107,0,31,105,20,0,19,17,41,139,85,10,0,0,47,28,0,5,80,3,56,39,91,78,51,3,34,0,0,26,37,0,2,71,2,1,12,49,100,44,184,26,31,68,107,78,37,12,138,60,35,21,64,65,1,58,91,33,50,61,103,76,26,19,170,52,5,63,76,78,6,35,155,110,80

Secondary structure (DSSP, 8-state):
--SEEEEEETTEEEEEE-GGGHHHHHHHHHHHHHHTTSTTSPPEEEEETTTTEEEEEPPPSEEHHHHGGG--HHHHHHHHHHHHHHHHHTEE-S-TT--TTTEEESSSEEE---TT-EE-SS--HHHHHHHHHHHHH--S-HHHHHHHHHHHHHH-SHHHHHHHHHHHHHT-/--SEEEEEETTEEEEEE-GGGHHHHHHHHHHHHHHTTSTTSPPEEEEETTTTEEEEEPPPSEEGGGTGGG--HHHHHHHHHHHHHHHHHTEE-S-TTS-TTTEEESSSEEE---TT-EE-SS--HHHHHHHHHHHHH--S-HHHHHHHHHHHHHH-SHHHHHHHHHHHHHT--

Foldseek 3Di:
DDQWDWDDDDQKIKTFGDPVQLLLLVQQVVVLVVCCVDDAAWAWDDADSVRSITITGRDDAAFCLVCVLPDALVRVLVVLVVLLVCQCVQKAQPCLLPSRRAWGDDVDTHGHRSSPIDGHNGHCNNVSVLNNSCVVQVQDDPVVSVVLVVQCSVVVDPVSSVVSSCVSSVSGD/DDQWDWDDDDQKIKTFGDPVQLLLLVQQVVVLVVCCVDDAAWAWDDADSVRSITITGDDDAAFCQVCVVPDALVVVLVVLVVLLVCQVVQKQQPCLLPSRRAWGDDVDTHGDDSSPIDGHNGHCNNLSVLNNSCVVNVLDDPVVSVVLVVQCSVVVDVVSSVVSSVVSNVSD